Protein AF-A0A348YJW8-F1 (afdb_monomer_lite)

Secondary structure (DSSP, 8-state):
-----EETTEEPPPEEEEE-SSS-EEEEE-S--SS-SEEEESS---BTGGGGGSSS-EEEESSHHHHHHHHHTT--EEE--SGGGHHHHHHHHHHS--TT--EEEE--S-HHHHHHHHHHHHHHHHTT--EEEE-TTTTSSSHHHHHHH-HHHHHHHHHTHHHHHH----------SPPPP--SHHHHHH----SSEEEEEE-HHHHHHHHHHHHHHTSS-EEEEE-HHHHHHHHTTS-TT----TT-SSEEEEE--SSSHHHHHHHHHHHHHHTT----EEEEE-TTS-HHHHHHHHHHHHHHHHHHT--EEEEEEGGGHHHHHHHSSEEEEEEEEETTEEEEEEE-TTS-EEEEEEEPP-

Radius of gyration: 34.51 Å; chains: 1; bounding box: 92×36×90 Å

Sequence (362 aa):
MAGVDQIGGQIIWKAAIIPLGTSSYAVYNTARPENSRVIRKGPYEIFNAQALNYERDLFITFDELDALSLESLGHAAIAIGDPRNLPVLLETLRQKKNENRCYYICRNNETREKDIANQLGNYLVSLNNPYRIINLALPYKSINEALCKTPETLRYRLDNFNDLVTFSPEGIIRKTEDIKFIEDSVSLTKLELSGNLYTFSGQAPLLHRLVSDIISSNECSILYAGNRVQWKNICQFVSSDRTFGYGDKSAKFISIDGEHIQDQLMKNLSALLMLVESSFVTIVDLSACLPQTALSTLEALADLSEKMKLPIVALCNQKVRYFAESLAVQQLEFSYANDAEIEVDTLSAGGKPLSFIKYQGI

Foldseek 3Di:
DDDQDDDPNDTDAPWDWADQDDFKIKTAGPDDDDDDGIDIDDDQHKRPLVLLQDLEAEEEEQDPLLQVLCVVVVHHYIHNPDLVSLV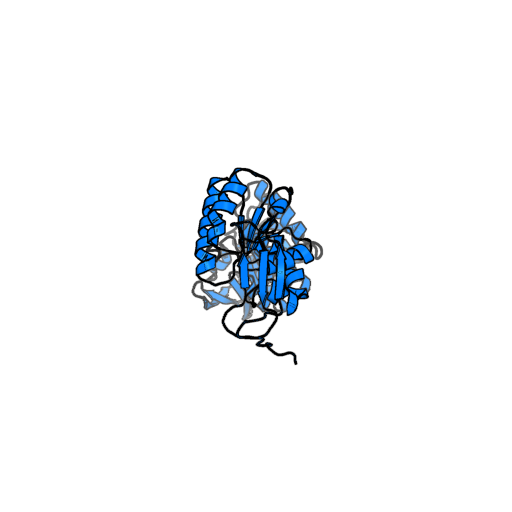VVLVSCVVRPDQNYEYEYADDPDPVSVVSVVVVVVSCVVSNHHYDYDHLQPPDPGNNVCCVPPVPSSSVCVVCVVVVVPDDDDDPDDDPDDADDDFAQVCLLQVPGWLFEEEEEEQLLQVLLSVLSSLLSLNFAEEEEEAPVSVVSNVVNNDPPDDPDPDPGHYHYQYDDLPPNLVSCVVVVVVCVVVVPPTYEYEYECQPHDLVSLLVVLQSSRVVSVVSRHHYYYYYYPVNQVSNCVRGPKYWYWDDPDPFKIKIWIADPVRHIHIYIDGRDD

Structure (mmCIF, N/CA/C/O backbone):
data_AF-A0A348YJW8-F1
#
_entry.id   AF-A0A348YJW8-F1
#
loop_
_atom_site.group_PDB
_atom_site.id
_atom_site.type_symbol
_atom_site.label_atom_id
_atom_site.label_alt_id
_atom_site.label_comp_id
_atom_site.label_asym_id
_atom_site.label_entity_id
_atom_site.label_seq_id
_atom_site.pdbx_PDB_ins_code
_atom_site.Cartn_x
_atom_site.Cartn_y
_atom_site.Cartn_z
_atom_site.occupancy
_atom_site.B_iso_or_equiv
_atom_site.auth_seq_id
_atom_site.auth_comp_id
_atom_site.auth_asym_id
_atom_site.auth_atom_id
_atom_site.pdbx_PDB_model_num
ATOM 1 N N . MET A 1 1 ? 44.754 -12.992 -23.930 1.00 37.03 1 MET A N 1
ATOM 2 C CA . MET A 1 1 ? 45.886 -12.307 -24.589 1.00 37.03 1 MET A CA 1
ATOM 3 C C . MET A 1 1 ? 45.573 -12.164 -26.070 1.00 37.03 1 MET A C 1
ATOM 5 O O . MET A 1 1 ? 45.388 -13.182 -26.717 1.00 37.03 1 MET A O 1
ATOM 9 N N . ALA A 1 2 ? 45.462 -10.935 -26.575 1.00 30.17 2 ALA A N 1
ATOM 10 C CA . ALA A 1 2 ? 45.633 -10.593 -27.991 1.00 30.17 2 ALA A CA 1
ATOM 11 C C . ALA A 1 2 ? 45.803 -9.068 -28.082 1.00 30.17 2 ALA A C 1
ATOM 13 O O . ALA A 1 2 ? 44.930 -8.336 -27.615 1.00 30.17 2 ALA A O 1
ATOM 14 N N . GLY A 1 3 ? 46.956 -8.630 -28.585 1.00 37.06 3 GLY A N 1
ATOM 15 C CA . GLY A 1 3 ? 47.407 -7.240 -28.581 1.00 37.06 3 GLY A CA 1
ATOM 16 C C . GLY A 1 3 ? 46.806 -6.380 -29.690 1.00 37.06 3 GLY A C 1
ATOM 17 O O . GLY A 1 3 ? 46.120 -6.865 -30.590 1.00 37.06 3 GLY A O 1
ATOM 18 N N . VAL A 1 4 ? 47.069 -5.081 -29.574 1.00 46.59 4 VAL A N 1
ATOM 19 C CA . VAL A 1 4 ? 46.926 -4.095 -30.645 1.00 46.59 4 VAL A CA 1
ATOM 20 C C . VAL A 1 4 ? 48.114 -4.294 -31.584 1.00 46.59 4 VAL A C 1
ATOM 22 O O . VAL A 1 4 ? 49.246 -4.045 -31.176 1.00 46.59 4 VAL A O 1
ATOM 25 N N . ASP A 1 5 ? 47.878 -4.745 -32.814 1.00 52.34 5 ASP A N 1
ATOM 26 C CA . ASP A 1 5 ? 48.939 -4.804 -33.821 1.00 52.34 5 ASP A CA 1
ATOM 27 C C . ASP A 1 5 ? 49.082 -3.423 -34.471 1.00 52.34 5 ASP A C 1
ATOM 29 O O . ASP A 1 5 ? 48.155 -2.912 -35.102 1.00 52.34 5 ASP A O 1
ATOM 33 N N . GLN A 1 6 ? 50.251 -2.802 -34.297 1.00 46.38 6 GLN A N 1
ATOM 34 C CA . GLN A 1 6 ? 50.648 -1.618 -35.054 1.00 46.38 6 GLN A CA 1
ATOM 35 C C . GLN A 1 6 ? 51.369 -2.073 -36.323 1.00 46.38 6 GLN A C 1
ATOM 37 O O . GLN A 1 6 ? 52.553 -2.400 -36.294 1.00 46.38 6 GLN A O 1
ATOM 42 N N . ILE A 1 7 ? 50.664 -2.072 -37.453 1.00 48.78 7 ILE A N 1
ATOM 43 C CA . ILE A 1 7 ? 51.278 -2.247 -38.772 1.00 48.78 7 ILE A CA 1
ATOM 44 C C . ILE A 1 7 ? 51.340 -0.863 -39.424 1.00 48.78 7 ILE A C 1
ATOM 46 O O . ILE A 1 7 ? 50.312 -0.253 -39.710 1.00 48.78 7 ILE A O 1
ATOM 50 N N . GLY A 1 8 ? 52.550 -0.326 -39.607 1.00 53.12 8 GLY A N 1
ATOM 51 C CA . GLY A 1 8 ? 52.776 0.915 -40.363 1.00 53.12 8 GLY A CA 1
ATOM 52 C C . GLY A 1 8 ? 52.168 2.196 -39.766 1.00 53.12 8 GLY A C 1
ATOM 53 O O . GLY A 1 8 ? 51.879 3.124 -40.514 1.00 53.12 8 GLY A O 1
ATOM 54 N N . GLY A 1 9 ? 51.945 2.262 -38.447 1.00 56.91 9 GLY A N 1
ATOM 55 C CA . GLY A 1 9 ? 51.392 3.450 -37.776 1.00 56.91 9 GLY A CA 1
ATOM 56 C C . GLY A 1 9 ? 49.862 3.580 -37.823 1.00 56.91 9 GLY A C 1
ATOM 57 O O . GLY A 1 9 ? 49.328 4.595 -37.381 1.00 56.91 9 GLY A O 1
ATOM 58 N N . GLN A 1 10 ? 49.142 2.569 -38.323 1.00 58.78 10 GLN A N 1
ATOM 59 C CA . GLN A 1 10 ? 47.676 2.531 -38.299 1.00 58.78 10 GLN A CA 1
ATOM 60 C C . GLN A 1 10 ? 47.147 1.825 -37.042 1.00 58.78 10 GLN A C 1
ATOM 62 O O . GLN A 1 10 ? 47.664 0.788 -36.628 1.00 58.78 10 GLN A O 1
ATOM 67 N N . ILE A 1 11 ? 46.094 2.385 -36.437 1.00 64.69 11 ILE A N 1
ATOM 68 C CA . ILE A 1 11 ? 45.381 1.775 -35.307 1.00 64.69 11 ILE A CA 1
ATOM 69 C C . ILE A 1 11 ? 44.393 0.740 -35.860 1.00 64.69 11 ILE A C 1
ATOM 71 O O . ILE A 1 11 ? 43.424 1.106 -36.524 1.00 64.69 11 ILE A O 1
ATOM 75 N N . ILE A 1 12 ? 44.613 -0.542 -35.560 1.00 72.12 12 ILE A N 1
ATOM 76 C CA . ILE A 1 12 ? 43.716 -1.641 -35.942 1.00 72.12 12 ILE A CA 1
ATOM 77 C C . ILE A 1 12 ? 42.834 -2.007 -34.744 1.00 72.12 12 ILE A C 1
ATOM 79 O O . ILE A 1 12 ? 43.330 -2.383 -33.682 1.00 72.12 12 ILE A O 1
ATOM 83 N N . TRP A 1 13 ? 41.513 -1.905 -34.904 1.00 77.25 13 TRP A N 1
ATOM 84 C CA . TRP A 1 13 ? 40.553 -2.363 -33.896 1.00 77.25 13 TRP A CA 1
ATOM 85 C C . TRP A 1 13 ? 40.097 -3.784 -34.199 1.00 77.25 13 TRP A C 1
ATOM 87 O O . TRP A 1 13 ? 39.659 -4.081 -35.309 1.00 77.25 13 TRP A O 1
ATOM 97 N N . LYS A 1 14 ? 40.090 -4.639 -33.173 1.00 81.06 14 LYS A N 1
ATOM 98 C CA . LYS A 1 14 ? 39.138 -5.752 -33.143 1.00 81.06 14 LYS A CA 1
ATOM 99 C C . LYS A 1 14 ? 37.795 -5.156 -32.756 1.00 81.06 14 LYS A C 1
ATOM 101 O O . LYS A 1 14 ? 37.714 -4.469 -31.737 1.00 81.06 14 LYS A O 1
ATOM 106 N N . ALA A 1 15 ? 36.788 -5.335 -33.603 1.00 86.12 15 ALA A N 1
ATOM 107 C CA . ALA A 1 15 ? 35.542 -4.610 -33.447 1.00 86.12 15 ALA A CA 1
ATOM 108 C C . ALA A 1 15 ? 34.304 -5.435 -33.787 1.00 86.12 15 ALA A C 1
ATOM 110 O O . ALA A 1 15 ? 34.326 -6.270 -34.689 1.00 86.12 15 ALA A O 1
ATOM 111 N N . ALA A 1 16 ? 33.214 -5.130 -33.086 1.00 88.25 16 ALA A N 1
ATOM 112 C CA . ALA A 1 16 ? 31.867 -5.486 -33.501 1.00 88.25 16 ALA A CA 1
ATOM 113 C C . ALA A 1 16 ? 31.308 -4.354 -34.371 1.00 88.25 16 ALA A C 1
ATOM 115 O O . ALA A 1 16 ? 31.403 -3.181 -34.003 1.00 88.25 16 ALA A O 1
ATOM 116 N N . ILE A 1 17 ? 30.744 -4.699 -35.527 1.00 91.38 17 ILE A N 1
ATOM 117 C CA . ILE A 1 17 ? 30.133 -3.739 -36.450 1.00 91.38 17 ILE A CA 1
ATOM 118 C C . ILE A 1 17 ? 28.619 -3.913 -36.380 1.00 91.38 17 ILE A C 1
ATOM 120 O O . ILE A 1 17 ? 28.114 -5.006 -36.620 1.00 91.38 17 ILE A O 1
ATOM 124 N N . ILE A 1 18 ? 27.911 -2.834 -36.055 1.00 92.25 18 ILE A N 1
ATOM 125 C CA . ILE A 1 18 ? 26.453 -2.794 -35.957 1.00 92.25 18 ILE A CA 1
ATOM 126 C C . ILE A 1 18 ? 25.925 -1.906 -37.086 1.00 92.25 18 ILE A C 1
ATOM 128 O O . ILE A 1 18 ? 26.178 -0.699 -37.065 1.00 92.25 18 ILE A O 1
ATOM 132 N N . PRO A 1 19 ? 25.213 -2.461 -38.078 1.00 92.50 19 PRO A N 1
ATOM 133 C CA . PRO A 1 19 ? 24.523 -1.660 -39.082 1.00 92.50 19 PRO A CA 1
ATOM 134 C C . PRO A 1 19 ? 23.466 -0.771 -38.418 1.00 92.50 19 PRO A C 1
ATOM 136 O O . PRO A 1 19 ? 22.652 -1.260 -37.636 1.00 92.50 19 PRO A O 1
ATOM 139 N N . LEU A 1 20 ? 23.482 0.526 -38.721 1.00 89.12 20 LEU A N 1
ATOM 140 C CA . LEU A 1 20 ? 22.491 1.485 -38.215 1.00 89.12 20 LEU A CA 1
ATOM 141 C C . LEU A 1 20 ? 21.360 1.703 -39.226 1.00 89.12 20 LEU A C 1
ATOM 143 O O . LEU A 1 20 ? 20.214 1.905 -38.832 1.00 89.12 20 LEU A O 1
ATOM 147 N N . GLY A 1 21 ? 21.682 1.593 -40.516 1.00 85.88 21 GLY A N 1
ATOM 148 C CA . GLY A 1 21 ? 20.751 1.681 -41.634 1.00 85.88 21 GLY A CA 1
ATOM 149 C C . GLY A 1 21 ? 21.406 1.220 -42.935 1.00 85.88 21 GLY A C 1
ATOM 150 O O . GLY A 1 21 ? 22.357 0.436 -42.917 1.00 85.88 21 GLY A O 1
ATOM 151 N N . THR A 1 22 ? 20.910 1.682 -44.083 1.00 85.56 22 THR A N 1
ATOM 152 C CA . THR A 1 22 ? 21.364 1.175 -45.395 1.00 85.56 22 THR A CA 1
ATOM 153 C C . THR A 1 22 ? 22.755 1.664 -45.789 1.00 85.56 22 THR A C 1
ATOM 155 O O . THR A 1 22 ? 23.377 1.087 -46.680 1.00 85.56 22 THR A O 1
ATOM 158 N N . SER A 1 23 ? 23.246 2.735 -45.159 1.00 89.00 23 SER A N 1
ATOM 159 C CA . SER A 1 23 ? 24.533 3.357 -45.500 1.00 89.00 23 SER A CA 1
ATOM 160 C C . SER A 1 23 ? 25.343 3.816 -44.284 1.00 89.00 23 SER A C 1
ATOM 162 O O . SER A 1 23 ? 26.360 4.496 -44.439 1.00 89.00 23 SER A O 1
ATOM 164 N N . SER A 1 24 ? 24.922 3.436 -43.075 1.00 92.69 24 SER A N 1
ATOM 165 C CA . SER A 1 24 ? 25.593 3.799 -41.828 1.00 92.69 24 SER A CA 1
ATOM 166 C C . SER A 1 24 ? 25.801 2.604 -40.897 1.00 92.69 24 SER A C 1
ATOM 168 O O . SER A 1 24 ? 25.057 1.621 -40.911 1.00 92.69 24 SER A O 1
ATOM 170 N N . TYR A 1 25 ? 26.859 2.680 -40.090 1.00 92.50 25 TYR A N 1
ATOM 171 C CA . TYR A 1 25 ? 27.233 1.642 -39.133 1.00 92.50 25 TYR A CA 1
ATOM 172 C C . TYR A 1 25 ? 27.975 2.221 -37.921 1.00 92.50 25 TYR A C 1
ATOM 174 O O . TYR A 1 25 ? 28.674 3.237 -38.010 1.00 92.50 25 TYR A O 1
ATOM 182 N N . ALA A 1 26 ? 27.851 1.538 -36.786 1.00 91.19 26 ALA A N 1
ATOM 183 C CA . ALA A 1 26 ? 28.647 1.744 -35.587 1.00 91.19 26 ALA A CA 1
ATOM 184 C C . ALA A 1 26 ? 29.717 0.651 -35.465 1.00 91.19 26 ALA A C 1
ATOM 186 O O . ALA A 1 26 ? 29.485 -0.512 -35.779 1.00 91.19 26 ALA A O 1
ATOM 187 N N . VAL A 1 27 ? 30.901 1.027 -34.997 1.00 90.25 27 VAL A N 1
ATOM 188 C CA . VAL A 1 27 ? 32.054 0.153 -34.778 1.00 90.25 27 VAL A CA 1
ATOM 189 C C . VAL A 1 27 ? 32.407 0.214 -33.305 1.00 90.25 27 VAL A C 1
ATOM 191 O O . VAL A 1 27 ? 32.884 1.245 -32.833 1.00 90.25 27 VAL A O 1
ATOM 194 N N . TYR A 1 28 ? 32.187 -0.879 -32.588 1.00 87.31 28 TYR A N 1
ATOM 195 C CA . TYR A 1 28 ? 32.496 -1.014 -31.170 1.00 87.31 28 TYR A CA 1
ATOM 196 C C . TYR A 1 28 ? 33.831 -1.713 -30.995 1.00 87.31 28 TYR A C 1
ATOM 198 O O . TYR A 1 28 ? 34.001 -2.839 -31.457 1.00 87.31 28 TYR A O 1
ATOM 206 N N . ASN A 1 29 ? 34.769 -1.073 -30.303 1.00 86.69 29 ASN A N 1
ATOM 207 C CA . ASN A 1 29 ? 36.058 -1.683 -29.999 1.00 86.69 29 ASN A CA 1
ATOM 208 C C . ASN A 1 29 ? 35.881 -2.799 -28.954 1.00 86.69 29 ASN A C 1
ATOM 210 O O . ASN A 1 29 ? 35.375 -2.554 -27.859 1.00 86.69 29 ASN A O 1
ATOM 214 N N . THR A 1 30 ? 36.310 -4.020 -29.276 1.00 80.94 30 THR A N 1
ATOM 215 C CA . THR A 1 30 ? 36.207 -5.186 -28.383 1.00 80.94 30 THR A CA 1
ATOM 216 C C . THR A 1 30 ? 37.452 -5.384 -27.513 1.00 80.94 30 THR A C 1
ATOM 218 O O . THR A 1 30 ? 37.485 -6.296 -26.688 1.00 80.94 30 THR A O 1
ATOM 221 N N . ALA A 1 31 ? 38.494 -4.562 -27.682 1.00 74.25 31 ALA A N 1
ATOM 222 C CA . ALA A 1 31 ? 39.692 -4.574 -26.846 1.00 74.25 31 ALA A CA 1
ATOM 223 C C . ALA A 1 31 ? 39.563 -3.592 -25.660 1.00 74.25 31 ALA A C 1
ATOM 225 O O . ALA A 1 31 ? 39.149 -2.444 -25.817 1.00 74.25 31 ALA A O 1
ATOM 226 N N . ARG A 1 32 ? 39.945 -4.030 -24.452 1.00 59.78 32 ARG A N 1
ATOM 227 C CA . ARG A 1 32 ? 40.115 -3.167 -23.265 1.00 59.78 32 ARG A CA 1
ATOM 228 C C . ARG A 1 32 ? 41.554 -2.618 -23.196 1.00 59.78 32 ARG A C 1
ATOM 230 O O . ARG A 1 32 ? 42.466 -3.404 -23.439 1.00 59.78 32 ARG A O 1
ATOM 237 N N . PRO A 1 33 ? 41.783 -1.410 -22.646 1.00 59.81 33 PRO A N 1
ATOM 238 C CA . PRO A 1 33 ? 40.971 -0.201 -22.805 1.00 59.81 33 PRO A CA 1
ATOM 239 C C . PRO A 1 33 ? 41.855 1.027 -23.115 1.00 59.81 33 PRO A C 1
ATOM 241 O O . PRO A 1 33 ? 42.808 1.252 -22.393 1.00 59.81 33 PRO A O 1
ATOM 244 N N . GLU A 1 34 ? 41.514 1.877 -24.091 1.00 49.00 34 GLU A N 1
ATOM 245 C CA . GLU A 1 34 ? 41.753 3.329 -23.958 1.00 49.00 34 GLU A CA 1
ATOM 246 C C . GLU A 1 34 ? 41.029 4.163 -25.033 1.00 49.00 34 GLU A C 1
ATOM 248 O O . GLU A 1 34 ? 41.028 3.869 -26.226 1.00 49.00 34 GLU A O 1
ATOM 253 N N . ASN A 1 35 ? 40.372 5.214 -24.542 1.00 51.53 35 ASN A N 1
ATOM 254 C CA . ASN A 1 35 ? 40.007 6.475 -25.197 1.00 51.53 35 ASN A CA 1
ATOM 255 C C . ASN A 1 35 ? 39.038 6.505 -26.391 1.00 51.53 35 ASN A C 1
ATOM 257 O O . ASN A 1 35 ? 38.573 7.589 -26.739 1.00 51.53 35 ASN A O 1
ATOM 261 N N . SER A 1 36 ? 38.611 5.383 -26.976 1.00 55.56 36 SER A N 1
ATOM 262 C CA . SER A 1 36 ? 37.530 5.383 -27.984 1.00 55.56 36 SER A CA 1
ATOM 263 C C . SER A 1 36 ? 36.794 4.043 -28.033 1.00 55.56 36 SER A C 1
ATOM 265 O O . SER A 1 36 ? 37.315 3.057 -28.546 1.00 55.56 36 SER A O 1
ATOM 267 N N . ARG A 1 37 ? 35.574 3.996 -27.477 1.00 74.06 37 ARG A N 1
ATOM 268 C CA . ARG A 1 37 ? 34.766 2.761 -27.398 1.00 74.06 37 ARG A CA 1
ATOM 269 C C . ARG A 1 37 ? 33.897 2.509 -28.630 1.00 74.06 37 ARG A C 1
ATOM 271 O O . ARG A 1 37 ? 33.616 1.352 -28.924 1.00 74.06 37 ARG A O 1
ATOM 278 N N . VAL A 1 38 ? 33.480 3.565 -29.333 1.00 84.25 38 VAL A N 1
ATOM 279 C CA . VAL A 1 38 ? 32.587 3.468 -30.494 1.00 84.25 38 VAL A CA 1
ATOM 280 C C . VAL A 1 38 ? 32.909 4.535 -31.545 1.00 84.25 38 VAL A C 1
ATOM 282 O O . VAL A 1 38 ? 33.135 5.694 -31.202 1.00 84.25 38 VAL A O 1
ATOM 285 N N . ILE A 1 39 ? 32.919 4.152 -32.823 1.00 86.94 39 ILE A N 1
ATOM 286 C CA . ILE A 1 39 ? 32.968 5.061 -33.982 1.00 86.94 39 ILE A CA 1
ATOM 287 C C . ILE A 1 39 ? 31.695 4.861 -34.794 1.00 86.94 39 ILE A C 1
ATOM 289 O O . ILE A 1 39 ? 31.327 3.729 -35.072 1.00 86.94 39 ILE A O 1
ATOM 293 N N . ARG A 1 40 ? 31.053 5.947 -35.227 1.00 88.31 40 ARG A N 1
ATOM 294 C CA . ARG A 1 40 ? 29.905 5.895 -36.144 1.00 88.31 40 ARG A CA 1
ATOM 295 C C . ARG A 1 40 ? 30.288 6.478 -37.502 1.00 88.31 40 ARG A C 1
ATOM 297 O O . ARG A 1 40 ? 30.999 7.484 -37.563 1.00 88.31 40 ARG A O 1
ATOM 304 N N . LYS A 1 41 ? 29.865 5.821 -38.581 1.00 90.00 41 LYS A N 1
ATOM 305 C CA . LYS A 1 41 ? 30.133 6.204 -39.975 1.00 90.00 41 LYS A CA 1
ATOM 306 C C . LYS A 1 41 ? 28.835 6.198 -40.772 1.00 90.00 41 LYS A C 1
ATOM 308 O O . LYS A 1 41 ? 27.998 5.332 -40.550 1.00 90.00 41 LYS A O 1
ATOM 313 N N . GLY A 1 42 ? 28.716 7.129 -41.717 1.00 89.19 42 GLY A N 1
ATOM 314 C CA . GLY A 1 42 ? 27.527 7.300 -42.554 1.00 89.19 42 GLY A CA 1
ATOM 315 C C . GLY A 1 42 ? 26.573 8.389 -42.044 1.00 89.19 42 GLY A C 1
ATOM 316 O O . GLY A 1 42 ? 26.944 9.147 -41.140 1.00 89.19 42 GLY A O 1
ATOM 317 N N . PRO A 1 43 ? 25.385 8.515 -42.661 1.00 88.94 43 PRO A N 1
ATOM 318 C CA . PRO A 1 43 ? 24.369 9.482 -42.260 1.00 88.94 43 PRO A CA 1
ATOM 319 C C . PRO A 1 43 ? 23.788 9.201 -40.868 1.00 88.94 43 PRO A C 1
ATOM 321 O O . PRO A 1 43 ? 23.955 8.127 -40.292 1.00 88.94 43 PRO A O 1
ATOM 324 N N . TYR A 1 44 ? 23.093 10.205 -40.339 1.00 87.25 44 TYR A N 1
ATOM 325 C CA . TYR A 1 44 ? 22.314 10.119 -39.109 1.00 87.25 44 TYR A CA 1
ATOM 326 C C . TYR A 1 44 ? 21.079 9.237 -39.320 1.00 87.25 44 TYR A C 1
ATOM 328 O O . TYR A 1 44 ? 20.136 9.641 -39.998 1.00 87.25 44 TYR A O 1
ATOM 336 N N . GLU A 1 45 ? 21.093 8.033 -38.747 1.00 90.75 45 GLU A N 1
ATOM 337 C CA . GLU A 1 45 ? 20.004 7.055 -38.830 1.00 90.75 45 GLU A CA 1
ATOM 338 C C . GLU A 1 45 ? 19.643 6.523 -37.434 1.00 90.75 45 GLU A C 1
ATOM 340 O O . GLU A 1 45 ? 20.488 6.462 -36.537 1.00 90.75 45 GLU A O 1
ATOM 345 N N . ILE A 1 46 ? 18.373 6.145 -37.254 1.00 94.38 46 ILE A N 1
ATOM 346 C CA . ILE A 1 46 ? 17.872 5.514 -36.028 1.00 94.38 46 ILE A CA 1
ATOM 347 C C . ILE A 1 46 ? 18.036 4.006 -36.147 1.00 94.38 46 ILE A C 1
ATOM 349 O O . ILE A 1 46 ? 17.467 3.379 -37.045 1.00 94.38 46 ILE A O 1
ATOM 353 N N . PHE A 1 47 ? 18.767 3.419 -35.205 1.00 95.38 47 PHE A N 1
ATOM 354 C CA . PHE A 1 47 ? 18.938 1.976 -35.163 1.00 95.38 47 PHE A CA 1
ATOM 355 C C . PHE A 1 47 ? 17.583 1.288 -34.960 1.00 95.38 47 PHE A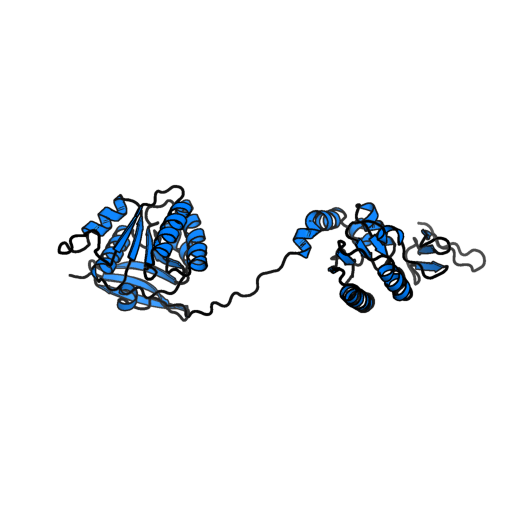 C 1
ATOM 357 O O . PHE A 1 47 ? 16.802 1.672 -34.086 1.00 95.38 47 PHE A O 1
ATOM 364 N N . ASN A 1 48 ? 17.324 0.259 -35.770 1.00 94.88 48 ASN A N 1
ATOM 365 C CA . ASN A 1 48 ? 16.081 -0.513 -35.776 1.00 94.88 48 ASN A CA 1
ATOM 366 C C . ASN A 1 48 ? 14.807 0.332 -36.009 1.00 94.88 48 ASN A C 1
ATOM 368 O O . ASN A 1 48 ? 13.731 -0.012 -35.528 1.00 94.88 48 ASN A O 1
ATOM 372 N N . ALA A 1 49 ? 14.879 1.414 -36.797 1.00 92.81 49 ALA A N 1
ATOM 373 C CA . ALA A 1 49 ? 13.731 2.289 -37.096 1.00 92.81 49 ALA A CA 1
ATOM 374 C C . ALA A 1 49 ? 12.476 1.567 -37.639 1.00 92.81 49 ALA A C 1
ATOM 376 O O . ALA A 1 49 ? 11.367 2.103 -37.576 1.00 92.81 49 ALA A O 1
ATOM 377 N N . GLN A 1 50 ? 12.624 0.354 -38.177 1.00 91.38 50 GLN A N 1
ATOM 378 C CA . GLN A 1 50 ? 11.513 -0.517 -38.574 1.00 91.38 50 GLN A CA 1
ATOM 379 C C . GLN A 1 50 ? 10.600 -0.903 -37.402 1.00 91.38 50 GLN A C 1
ATOM 381 O O . GLN A 1 50 ? 9.400 -1.063 -37.611 1.00 91.38 50 GLN A O 1
ATOM 386 N N . ALA A 1 51 ? 11.121 -0.969 -36.171 1.00 92.50 51 ALA A N 1
ATOM 387 C CA . ALA A 1 51 ? 10.325 -1.276 -34.988 1.00 92.50 51 ALA A CA 1
ATOM 388 C C . ALA A 1 51 ? 9.230 -0.235 -34.733 1.00 92.50 51 ALA A C 1
ATOM 390 O O . ALA A 1 51 ? 8.200 -0.549 -34.138 1.00 92.50 51 ALA A O 1
ATOM 391 N N . LEU A 1 52 ? 9.378 0.978 -35.276 1.00 91.12 52 LEU A N 1
ATOM 392 C CA . LEU A 1 52 ? 8.333 1.995 -35.236 1.00 91.12 52 LEU A CA 1
ATOM 393 C C . LEU A 1 52 ? 7.054 1.582 -35.983 1.00 91.12 52 LEU A C 1
ATOM 395 O O . LEU A 1 52 ? 6.004 2.122 -35.661 1.00 91.12 52 LEU A O 1
ATOM 399 N N . ASN A 1 53 ? 7.121 0.615 -36.906 1.00 88.12 53 ASN A N 1
ATOM 400 C CA . ASN A 1 53 ? 5.970 0.130 -37.675 1.00 88.12 53 ASN A CA 1
ATOM 401 C C . ASN A 1 53 ? 5.112 -0.908 -36.926 1.00 88.12 53 ASN A C 1
ATOM 403 O O . ASN A 1 53 ? 4.045 -1.262 -37.411 1.00 88.12 53 ASN A O 1
ATOM 407 N N . TYR A 1 54 ? 5.573 -1.445 -35.794 1.00 86.81 54 TYR A N 1
ATOM 408 C CA . TYR A 1 54 ? 4.835 -2.478 -35.060 1.00 86.81 54 TYR A CA 1
ATOM 409 C C . TYR A 1 54 ? 3.700 -1.889 -34.199 1.00 86.81 54 TYR A C 1
ATOM 411 O O . TYR A 1 54 ? 3.812 -0.784 -33.687 1.00 86.81 54 TYR A O 1
ATOM 419 N N . GLU A 1 55 ? 2.632 -2.632 -33.928 1.00 85.06 55 GLU A N 1
ATOM 420 C CA . GLU A 1 55 ? 1.557 -2.194 -33.011 1.00 85.06 55 GLU A CA 1
ATOM 421 C C . GLU A 1 55 ? 1.775 -2.695 -31.575 1.00 85.06 55 GLU A C 1
ATOM 423 O O . GLU A 1 55 ? 0.884 -3.239 -30.936 1.00 85.06 55 GLU A O 1
ATOM 428 N N . ARG A 1 56 ? 3.003 -2.559 -31.069 1.00 88.19 56 ARG A N 1
ATOM 429 C CA . ARG A 1 56 ? 3.377 -2.930 -29.697 1.00 88.19 56 ARG A CA 1
ATOM 430 C C . ARG A 1 56 ? 4.188 -1.828 -29.042 1.00 88.19 56 ARG A C 1
ATOM 432 O O . ARG A 1 56 ? 4.762 -0.996 -29.750 1.00 88.19 56 ARG A O 1
ATOM 439 N N . ASP A 1 57 ? 4.246 -1.858 -27.719 1.00 91.81 57 ASP A N 1
ATOM 440 C CA . ASP A 1 57 ? 5.083 -0.975 -26.913 1.00 91.81 57 ASP A CA 1
ATOM 441 C C . ASP A 1 57 ? 6.539 -0.974 -27.372 1.00 91.81 57 ASP A C 1
ATOM 443 O O . ASP A 1 57 ? 7.061 -1.987 -27.846 1.00 91.81 57 ASP A O 1
ATOM 447 N N . LEU A 1 58 ? 7.184 0.188 -27.252 1.00 95.50 58 LEU A N 1
ATOM 448 C CA . LEU A 1 58 ? 8.512 0.413 -27.809 1.00 95.50 58 LEU A CA 1
ATOM 449 C C . LEU A 1 58 ? 9.453 1.033 -26.783 1.00 95.50 58 LEU A C 1
ATOM 451 O O . LEU A 1 58 ? 9.210 2.126 -26.268 1.00 95.50 58 LEU A O 1
ATOM 455 N N . PHE A 1 59 ? 10.579 0.371 -26.557 1.00 97.06 59 PHE A N 1
ATOM 456 C CA . PHE A 1 59 ? 11.676 0.904 -25.768 1.00 97.06 59 PHE A CA 1
ATOM 457 C C . PHE A 1 59 ? 12.580 1.788 -26.634 1.00 97.06 59 PHE A C 1
ATOM 459 O O . PHE A 1 59 ? 12.901 1.467 -27.778 1.00 97.06 59 PHE A O 1
ATOM 466 N N . ILE A 1 60 ? 13.003 2.923 -26.087 1.00 97.19 60 ILE A N 1
ATOM 467 C CA . ILE A 1 60 ? 13.931 3.850 -26.737 1.00 97.19 60 ILE A CA 1
ATOM 468 C C . ILE A 1 60 ? 15.192 3.911 -25.887 1.00 97.19 60 ILE A C 1
ATOM 470 O O . ILE A 1 60 ? 15.147 4.392 -24.756 1.00 97.19 60 ILE A O 1
ATOM 474 N N . THR A 1 61 ? 16.307 3.428 -26.424 1.00 96.06 61 THR A N 1
ATOM 475 C CA . THR A 1 61 ? 17.614 3.423 -25.758 1.00 96.06 61 THR A CA 1
ATOM 476 C C . THR A 1 61 ? 18.539 4.489 -26.346 1.00 96.06 61 THR A C 1
ATOM 478 O O . THR A 1 61 ? 18.308 5.040 -27.429 1.00 96.06 61 THR A O 1
ATOM 481 N N . PHE A 1 62 ? 19.620 4.794 -25.629 1.00 92.81 62 PHE A N 1
ATOM 482 C CA . PHE A 1 62 ? 20.641 5.735 -26.096 1.00 92.81 62 PHE A CA 1
ATOM 483 C C . PHE A 1 62 ? 21.710 5.080 -26.964 1.00 92.81 62 PHE A C 1
ATOM 485 O O . PHE A 1 62 ? 22.306 5.768 -27.792 1.00 92.81 62 PHE A O 1
ATOM 492 N N . ASP A 1 63 ? 21.918 3.772 -26.821 1.00 91.69 63 ASP A N 1
ATOM 493 C CA . ASP A 1 63 ? 22.880 3.013 -27.608 1.00 91.69 63 ASP A CA 1
ATOM 494 C C . ASP A 1 63 ? 22.288 1.731 -28.208 1.00 91.69 63 ASP A C 1
ATOM 496 O O . ASP A 1 63 ? 21.253 1.204 -27.787 1.00 91.69 63 ASP A O 1
ATOM 500 N N . GLU A 1 64 ? 22.958 1.275 -29.257 1.00 94.56 64 GLU A N 1
ATOM 501 C CA . GLU A 1 64 ? 22.551 0.169 -30.107 1.00 94.56 64 GLU A CA 1
ATOM 502 C C . GLU A 1 64 ? 22.681 -1.189 -29.403 1.00 94.56 64 GLU A C 1
ATOM 504 O O . GLU A 1 64 ? 21.907 -2.102 -29.685 1.00 94.56 64 GLU A O 1
ATOM 509 N N . LEU A 1 65 ? 23.618 -1.327 -28.458 1.00 93.25 65 LEU A N 1
ATOM 510 C CA . LEU A 1 65 ? 23.806 -2.564 -27.694 1.00 93.25 65 LEU A CA 1
ATOM 511 C C . LEU A 1 65 ? 22.678 -2.781 -26.683 1.00 93.25 65 LEU A C 1
ATOM 513 O O . LEU A 1 65 ? 22.232 -3.913 -26.499 1.00 93.25 65 LEU A O 1
ATOM 517 N N . ASP A 1 66 ? 22.191 -1.720 -26.051 1.00 95.12 66 ASP A N 1
ATOM 518 C CA . ASP A 1 66 ? 21.052 -1.752 -25.144 1.00 95.12 66 ASP A CA 1
ATOM 519 C C . ASP A 1 66 ? 19.764 -2.094 -25.905 1.00 95.12 66 ASP A C 1
ATOM 521 O O . ASP A 1 66 ? 19.005 -2.953 -25.452 1.00 95.12 66 ASP A O 1
ATOM 525 N N . ALA A 1 67 ? 19.550 -1.517 -27.098 1.00 96.69 67 ALA A N 1
ATOM 526 C CA . ALA A 1 67 ? 18.417 -1.888 -27.953 1.00 96.69 67 ALA A CA 1
ATOM 527 C C . ALA A 1 67 ? 18.491 -3.359 -28.388 1.00 96.69 67 ALA A C 1
ATOM 529 O O . ALA A 1 67 ? 17.510 -4.087 -28.265 1.00 96.69 67 ALA A O 1
ATOM 530 N N . LEU A 1 68 ? 19.664 -3.826 -28.832 1.00 96.06 68 LEU A N 1
ATOM 531 C CA . LEU A 1 68 ? 19.879 -5.239 -29.163 1.00 96.06 68 LEU A CA 1
ATOM 532 C C . LEU A 1 68 ? 19.636 -6.164 -27.967 1.00 96.06 68 LEU A C 1
ATOM 534 O O . LEU A 1 68 ? 19.105 -7.257 -28.138 1.00 96.06 68 LEU A O 1
ATOM 538 N N . SER A 1 69 ? 20.008 -5.735 -26.760 1.00 96.56 69 SER A N 1
ATOM 539 C CA . SER A 1 69 ? 19.805 -6.519 -25.539 1.00 96.56 69 SER A CA 1
ATOM 540 C C . SER A 1 69 ? 18.314 -6.712 -25.254 1.00 96.56 69 SER A C 1
ATOM 542 O O . SER A 1 69 ? 17.896 -7.825 -24.944 1.00 96.56 69 SER A O 1
ATOM 544 N N . LEU A 1 70 ? 17.500 -5.670 -25.438 1.00 97.25 70 LEU A N 1
ATOM 545 C CA . LEU A 1 70 ? 16.041 -5.754 -25.313 1.00 97.25 70 LEU A CA 1
ATOM 546 C C . LEU A 1 70 ? 15.401 -6.606 -26.418 1.00 97.25 70 LEU A C 1
ATOM 548 O O . LEU A 1 70 ? 14.600 -7.490 -26.114 1.00 97.25 70 LEU A O 1
ATOM 552 N N . GLU A 1 71 ? 15.803 -6.409 -27.675 1.00 96.00 71 GLU A N 1
ATOM 553 C CA . GLU A 1 71 ? 15.320 -7.212 -28.811 1.00 96.00 71 GLU A CA 1
ATOM 554 C C . GLU A 1 71 ? 15.665 -8.698 -28.636 1.00 96.00 71 GLU A C 1
ATOM 556 O O . GLU A 1 71 ? 14.838 -9.563 -28.919 1.00 96.00 71 GLU A O 1
ATOM 561 N N . SER A 1 72 ? 16.842 -9.015 -28.082 1.00 95.75 72 SER A N 1
ATOM 562 C CA . SER A 1 72 ? 17.247 -10.400 -27.789 1.00 95.75 72 SER A CA 1
ATOM 563 C C . SER A 1 72 ? 16.366 -11.089 -26.741 1.00 95.75 72 SER A C 1
ATOM 565 O O . SER A 1 72 ? 16.325 -12.317 -26.678 1.00 95.75 72 SER A O 1
ATOM 567 N N . LEU A 1 73 ? 15.651 -10.299 -25.936 1.00 95.38 73 LEU A N 1
ATOM 568 C CA . LEU A 1 73 ? 14.680 -10.751 -24.943 1.00 95.38 73 LEU A CA 1
ATOM 569 C C . LEU A 1 73 ? 13.228 -10.637 -25.445 1.00 95.38 73 LEU A C 1
ATOM 571 O O . LEU A 1 73 ? 12.306 -10.881 -24.679 1.00 95.38 73 LEU A O 1
ATOM 575 N N . GLY A 1 74 ? 13.005 -10.290 -26.718 1.00 94.06 74 GLY A N 1
ATOM 576 C CA . GLY A 1 74 ? 11.672 -10.217 -27.329 1.00 94.06 74 GLY A CA 1
ATOM 577 C C . GLY A 1 74 ? 10.981 -8.851 -27.238 1.00 94.06 74 GLY A C 1
ATOM 578 O O . GLY A 1 74 ? 9.863 -8.700 -27.744 1.00 94.06 74 GLY A O 1
ATOM 579 N N . HIS A 1 75 ? 11.635 -7.840 -26.661 1.00 94.69 75 HIS A N 1
ATOM 580 C CA . HIS A 1 75 ? 11.069 -6.503 -26.481 1.00 94.69 75 HIS A CA 1
ATOM 581 C C . HIS A 1 75 ? 11.474 -5.568 -27.620 1.00 94.69 75 HIS A C 1
ATOM 583 O O . HIS A 1 75 ? 12.654 -5.435 -27.933 1.00 94.69 75 HIS A O 1
ATOM 589 N N . ALA A 1 76 ? 10.490 -4.892 -28.221 1.00 95.50 76 ALA A N 1
ATOM 590 C CA . ALA A 1 76 ? 10.748 -3.973 -29.323 1.00 95.50 76 ALA A CA 1
ATOM 591 C C . ALA A 1 76 ? 11.579 -2.780 -28.843 1.00 95.50 76 ALA A C 1
ATOM 593 O O . ALA A 1 76 ? 11.153 -2.073 -27.927 1.00 95.50 76 ALA A O 1
ATOM 594 N N . ALA A 1 77 ? 12.716 -2.516 -29.476 1.00 97.25 77 ALA A N 1
ATOM 595 C CA . ALA A 1 77 ? 13.589 -1.422 -29.087 1.00 97.25 77 ALA A CA 1
ATOM 596 C C . ALA A 1 77 ? 14.248 -0.724 -30.279 1.00 97.25 77 ALA A C 1
ATOM 598 O O . ALA A 1 77 ? 14.683 -1.351 -31.243 1.00 97.25 77 ALA A O 1
ATOM 599 N N . ILE A 1 78 ? 14.370 0.597 -30.176 1.00 97.00 78 ILE A N 1
ATOM 600 C CA . ILE A 1 78 ? 15.171 1.434 -31.077 1.00 97.00 78 ILE A CA 1
ATOM 601 C C . ILE A 1 78 ? 16.272 2.133 -30.291 1.00 97.00 78 ILE A C 1
ATOM 603 O O . ILE A 1 78 ? 16.105 2.387 -29.099 1.00 97.00 78 ILE A O 1
ATOM 607 N N . ALA A 1 79 ? 17.361 2.506 -30.967 1.00 95.81 79 ALA A N 1
ATOM 608 C CA . ALA A 1 79 ? 18.408 3.314 -30.349 1.00 95.81 79 ALA A CA 1
ATOM 609 C C . ALA A 1 79 ? 18.604 4.652 -31.057 1.00 95.81 79 ALA A C 1
ATOM 611 O O . ALA A 1 79 ? 18.659 4.728 -32.287 1.00 95.81 79 ALA A O 1
ATOM 612 N N . ILE A 1 80 ? 18.777 5.703 -30.252 1.00 94.69 80 ILE A N 1
ATOM 613 C CA . ILE A 1 80 ? 19.165 7.031 -30.733 1.00 94.69 80 ILE A CA 1
ATOM 614 C C . ILE A 1 80 ? 20.610 6.993 -31.251 1.00 94.69 80 ILE A C 1
ATOM 616 O O . ILE A 1 80 ? 20.896 7.576 -32.294 1.00 94.69 80 ILE A O 1
ATOM 620 N N . GLY A 1 81 ? 21.520 6.309 -30.548 1.00 89.00 81 GLY A N 1
ATOM 621 C CA . GLY A 1 81 ? 22.934 6.122 -30.905 1.00 89.00 81 GLY A CA 1
ATOM 622 C C . GLY A 1 81 ? 23.792 7.381 -30.726 1.00 89.00 81 GLY A C 1
ATOM 623 O O . GLY A 1 81 ? 24.817 7.373 -30.041 1.00 89.00 81 GLY A O 1
ATOM 624 N N . ASP A 1 82 ? 23.371 8.496 -31.321 1.00 87.62 82 ASP A N 1
ATOM 625 C CA . ASP A 1 82 ? 24.018 9.801 -31.231 1.00 87.62 82 ASP A CA 1
ATOM 626 C C . ASP A 1 82 ? 22.968 10.891 -30.975 1.00 87.62 82 ASP A C 1
ATOM 628 O O . ASP A 1 82 ? 21.957 10.924 -31.669 1.00 87.62 82 ASP A O 1
ATOM 632 N N . PRO A 1 83 ? 23.178 11.838 -30.048 1.00 88.44 83 PRO A N 1
ATOM 633 C CA . PRO A 1 83 ? 22.205 12.906 -29.792 1.00 88.44 83 PRO A CA 1
ATOM 634 C C . PRO A 1 83 ? 21.831 13.747 -31.016 1.00 88.44 83 PRO A C 1
ATOM 636 O O . PRO A 1 83 ? 20.740 14.309 -31.064 1.00 88.44 83 PRO A O 1
ATOM 639 N N . ARG A 1 84 ? 22.706 13.810 -32.028 1.00 90.69 84 ARG A N 1
ATOM 640 C CA . ARG A 1 84 ? 22.430 14.477 -33.310 1.00 90.69 84 ARG A CA 1
ATOM 641 C C . ARG A 1 84 ? 21.351 13.764 -34.134 1.00 90.69 84 ARG A C 1
ATOM 643 O O . ARG A 1 84 ? 20.785 14.386 -35.024 1.00 90.69 84 ARG A O 1
ATOM 650 N N . ASN A 1 85 ? 21.021 12.514 -33.806 1.00 93.00 85 ASN A N 1
ATOM 651 C CA . ASN A 1 85 ? 19.904 11.771 -34.386 1.00 93.00 85 ASN A CA 1
ATOM 652 C C . ASN A 1 85 ? 18.545 12.146 -33.780 1.00 93.00 85 ASN A C 1
ATOM 654 O O . ASN A 1 85 ? 17.524 11.730 -34.322 1.00 93.00 85 ASN A O 1
ATOM 658 N N . LEU A 1 86 ? 18.486 12.919 -32.685 1.00 94.69 86 LEU A N 1
ATOM 659 C CA . LEU A 1 86 ? 17.205 13.265 -32.063 1.00 94.69 86 LEU A CA 1
ATOM 660 C C . LEU A 1 86 ? 16.225 13.907 -33.067 1.00 94.69 86 LEU A C 1
ATOM 662 O O . LEU A 1 86 ? 15.117 13.390 -33.172 1.00 94.69 86 LEU A O 1
ATOM 666 N N . PRO A 1 87 ? 16.598 14.922 -33.878 1.00 94.62 87 PRO A N 1
ATOM 667 C CA . PRO A 1 87 ? 15.691 15.480 -34.885 1.00 94.62 87 PRO A CA 1
ATOM 668 C C . PRO A 1 87 ? 15.175 14.443 -35.894 1.00 94.62 87 PRO A C 1
ATOM 670 O O . PRO A 1 87 ? 14.011 14.501 -36.283 1.00 94.62 87 PRO A O 1
ATOM 673 N N . VAL A 1 88 ? 16.010 13.468 -36.276 1.00 93.69 88 VAL A N 1
ATOM 674 C CA . VAL A 1 88 ? 15.626 12.369 -37.180 1.00 93.69 88 VAL A CA 1
ATOM 675 C C . VAL A 1 88 ? 14.572 11.480 -36.521 1.00 93.69 88 VAL A C 1
ATOM 677 O O . VAL A 1 88 ? 13.576 11.129 -37.155 1.00 93.69 88 VAL A O 1
ATOM 680 N N . LEU A 1 89 ? 14.742 11.155 -35.235 1.00 95.12 89 LEU A N 1
ATOM 681 C CA . LEU A 1 89 ? 13.748 10.397 -34.477 1.00 95.12 89 LEU A CA 1
ATOM 682 C C . LEU A 1 89 ? 12.420 11.152 -34.374 1.00 95.12 89 LEU A C 1
ATOM 684 O O . LEU A 1 89 ? 11.375 10.560 -34.633 1.00 95.12 89 LEU A O 1
ATOM 688 N N . LEU A 1 90 ? 12.454 12.442 -34.023 1.00 94.56 90 LEU A N 1
ATOM 689 C CA . LEU A 1 90 ? 11.239 13.251 -33.879 1.00 94.56 90 LEU A CA 1
ATOM 690 C C . LEU A 1 90 ? 10.455 13.310 -35.197 1.00 94.56 90 LEU A C 1
ATOM 692 O O . LEU A 1 90 ? 9.250 13.069 -35.210 1.00 94.56 90 LEU A O 1
ATOM 696 N N . GLU A 1 91 ? 11.145 13.542 -36.315 1.00 92.69 91 GLU A N 1
ATOM 697 C CA . GLU A 1 91 ? 10.518 13.547 -37.639 1.00 92.69 91 GLU A CA 1
ATOM 698 C C . GLU A 1 91 ? 9.929 12.176 -38.000 1.00 92.69 91 GLU A C 1
ATOM 700 O O . GLU A 1 91 ? 8.810 12.087 -38.507 1.00 92.69 91 GLU A O 1
ATOM 705 N N . THR A 1 92 ? 10.635 11.092 -37.674 1.00 90.88 92 THR A N 1
ATOM 706 C CA . THR A 1 92 ? 10.142 9.730 -37.926 1.00 90.88 92 THR A CA 1
ATOM 707 C C . THR A 1 92 ? 8.894 9.421 -37.091 1.00 90.88 92 THR A C 1
ATOM 709 O O . THR A 1 92 ? 7.938 8.844 -37.607 1.00 90.88 92 THR A O 1
ATOM 712 N N . LEU A 1 93 ? 8.864 9.834 -35.819 1.00 91.62 93 LEU A N 1
ATOM 713 C CA . LEU A 1 93 ? 7.702 9.685 -34.933 1.00 91.62 93 LEU A CA 1
ATOM 714 C C . LEU A 1 93 ? 6.497 10.488 -35.429 1.00 91.62 93 LEU A C 1
ATOM 716 O O . LEU A 1 93 ? 5.367 10.011 -35.342 1.00 91.62 93 LEU A O 1
ATOM 720 N N . ARG A 1 94 ? 6.731 11.678 -35.997 1.00 89.12 94 ARG A N 1
ATOM 721 C CA . ARG A 1 94 ? 5.682 12.498 -36.615 1.00 89.12 94 ARG A CA 1
ATOM 722 C C . ARG A 1 94 ? 5.018 11.791 -37.792 1.00 89.12 94 ARG A C 1
ATOM 724 O O . ARG A 1 94 ? 3.802 11.844 -37.933 1.00 89.12 94 ARG A O 1
ATOM 731 N N . GLN A 1 95 ? 5.820 11.149 -38.639 1.00 87.62 95 GLN A N 1
ATOM 732 C CA . GLN A 1 95 ? 5.337 10.448 -39.831 1.00 87.62 95 GLN A CA 1
ATOM 733 C C . GLN A 1 95 ? 4.646 9.122 -39.493 1.00 87.62 95 GLN A C 1
ATOM 735 O O . GLN A 1 95 ? 3.744 8.697 -40.209 1.00 87.62 95 GLN A O 1
ATOM 740 N N . LYS A 1 96 ? 5.059 8.471 -38.401 1.00 81.56 96 LYS A N 1
ATOM 741 C CA . LYS A 1 96 ? 4.590 7.145 -37.981 1.00 81.56 96 LYS A CA 1
ATOM 742 C C . LYS A 1 96 ? 3.788 7.220 -36.684 1.00 81.56 96 LYS A C 1
ATOM 744 O O . LYS A 1 96 ? 4.167 6.631 -35.671 1.00 81.56 96 LYS A O 1
ATOM 749 N N . LYS A 1 97 ? 2.684 7.969 -36.706 1.00 73.31 97 LYS A N 1
ATOM 750 C CA . LYS A 1 97 ? 1.815 8.100 -35.534 1.00 73.31 97 LYS A CA 1
ATOM 751 C C . LYS A 1 97 ? 1.172 6.749 -35.196 1.00 73.31 97 LYS A C 1
ATOM 753 O O . LYS A 1 97 ? 0.578 6.115 -36.062 1.00 73.31 97 LYS A O 1
ATOM 758 N N . ASN A 1 98 ? 1.272 6.339 -33.935 1.00 79.44 98 ASN A N 1
ATOM 759 C CA . ASN A 1 98 ? 0.568 5.180 -33.394 1.00 79.44 98 ASN A CA 1
ATOM 760 C C . ASN A 1 98 ? 0.039 5.539 -32.000 1.00 79.44 98 ASN A C 1
ATOM 762 O O . ASN A 1 98 ? 0.815 5.627 -31.052 1.00 79.44 98 ASN A O 1
ATOM 766 N N . GLU A 1 99 ? -1.269 5.783 -31.914 1.00 72.12 99 GLU A N 1
ATOM 767 C CA . GLU A 1 99 ? -1.944 6.297 -30.712 1.00 72.12 99 GLU A CA 1
ATOM 768 C C . GLU A 1 99 ? -2.104 5.235 -29.612 1.00 72.12 99 GLU A C 1
ATOM 770 O O . GLU A 1 99 ? -2.267 5.579 -28.446 1.00 72.12 99 GLU A O 1
ATOM 775 N N . ASN A 1 100 ? -1.995 3.949 -29.962 1.00 77.81 100 ASN A N 1
ATOM 776 C CA . ASN A 1 100 ? -2.206 2.827 -29.041 1.00 77.81 100 ASN A CA 1
ATOM 777 C C . ASN A 1 100 ? -0.905 2.289 -28.422 1.00 77.81 100 ASN A C 1
ATOM 779 O O . ASN A 1 100 ? -0.929 1.281 -27.720 1.00 77.81 100 ASN A O 1
ATOM 783 N N . ARG A 1 101 ? 0.240 2.925 -28.694 1.00 87.94 101 ARG A N 1
ATOM 784 C CA . ARG A 1 101 ? 1.563 2.479 -28.240 1.00 87.94 101 ARG A CA 1
ATOM 785 C C . ARG A 1 101 ? 2.072 3.333 -27.085 1.00 87.94 101 ARG A C 1
ATOM 787 O O . ARG A 1 101 ? 2.121 4.555 -27.210 1.00 87.94 101 ARG A O 1
ATOM 794 N N . CYS A 1 102 ? 2.607 2.692 -26.045 1.00 91.12 102 CYS A N 1
ATOM 795 C CA . CYS A 1 102 ? 3.429 3.363 -25.044 1.00 91.12 102 CYS A CA 1
ATOM 796 C C . CYS A 1 102 ? 4.918 3.359 -25.433 1.00 91.12 102 CYS A C 1
ATOM 798 O O . CYS A 1 102 ? 5.464 2.366 -25.924 1.00 91.12 102 CYS A O 1
ATOM 800 N N . TYR A 1 103 ? 5.587 4.490 -25.205 1.00 94.69 103 TYR A N 1
ATOM 801 C CA . TYR A 1 103 ? 7.026 4.645 -25.414 1.00 94.69 103 TYR A CA 1
ATOM 802 C C . TYR A 1 103 ? 7.788 4.637 -24.085 1.00 94.69 103 TYR A C 1
ATOM 804 O O . TYR A 1 103 ? 7.532 5.446 -23.192 1.00 94.69 103 TYR A O 1
ATOM 812 N N . TYR A 1 104 ? 8.793 3.775 -23.974 1.00 96.00 104 TYR A N 1
ATOM 813 C CA . TYR A 1 104 ? 9.598 3.610 -22.767 1.00 96.00 104 TYR A CA 1
ATOM 814 C C . TYR A 1 104 ? 11.024 4.112 -22.991 1.00 96.00 104 TYR A C 1
ATOM 816 O O . TYR A 1 104 ? 11.876 3.412 -23.538 1.00 96.00 104 TYR A O 1
ATOM 824 N N . ILE A 1 105 ? 11.298 5.346 -22.569 1.00 96.25 105 ILE A N 1
ATOM 825 C CA . ILE A 1 105 ? 12.610 5.980 -22.721 1.00 96.25 105 ILE A CA 1
ATOM 826 C C . ILE A 1 105 ? 13.542 5.439 -21.634 1.00 96.25 105 ILE A C 1
ATOM 828 O O . ILE A 1 105 ? 13.423 5.793 -20.458 1.00 96.25 105 ILE A O 1
ATOM 832 N N . CYS A 1 106 ? 14.464 4.571 -22.037 1.00 94.56 106 CYS A N 1
ATOM 833 C CA . CYS A 1 106 ? 15.428 3.907 -21.173 1.00 94.56 106 CYS A CA 1
ATOM 834 C C . CYS A 1 106 ? 16.616 4.826 -20.933 1.00 94.56 106 CYS A C 1
ATOM 836 O O . CYS A 1 106 ? 17.455 5.004 -21.813 1.00 94.56 106 CYS A O 1
ATOM 838 N N . ARG A 1 107 ? 16.681 5.407 -19.739 1.00 88.88 107 ARG A N 1
ATOM 839 C CA . ARG A 1 107 ? 17.722 6.352 -19.351 1.00 88.88 107 ARG A CA 1
ATOM 840 C C . ARG A 1 107 ? 18.467 5.858 -18.121 1.00 88.88 107 ARG A C 1
ATOM 842 O O . ARG A 1 107 ? 17.841 5.397 -17.166 1.00 88.88 107 ARG A O 1
ATOM 849 N N . ASN A 1 108 ? 19.781 6.043 -18.097 1.00 81.19 108 ASN A N 1
ATOM 850 C CA . ASN A 1 108 ? 20.554 5.957 -16.862 1.00 81.19 108 ASN A CA 1
ATOM 851 C C . ASN A 1 108 ? 20.532 7.309 -16.097 1.00 81.19 108 ASN A C 1
ATOM 853 O O . ASN A 1 108 ? 19.687 8.183 -16.326 1.00 81.19 108 ASN A O 1
ATOM 857 N N . ASN A 1 109 ? 21.431 7.472 -15.122 1.00 72.31 109 ASN A N 1
ATOM 858 C CA . ASN A 1 109 ? 21.537 8.691 -14.310 1.00 72.31 109 ASN A CA 1
ATOM 859 C C . ASN A 1 109 ? 22.497 9.745 -14.902 1.00 72.31 109 ASN A C 1
ATOM 861 O O . ASN A 1 109 ? 22.830 10.713 -14.219 1.00 72.31 109 ASN A O 1
ATOM 865 N N . GLU A 1 110 ? 22.960 9.589 -16.144 1.00 77.12 110 GLU A N 1
ATOM 866 C CA . GLU A 1 110 ? 23.854 10.551 -16.788 1.00 77.12 110 GLU A CA 1
ATOM 867 C C . GLU A 1 110 ? 23.101 11.807 -17.267 1.00 77.12 110 GLU A C 1
ATOM 869 O O . GLU A 1 110 ? 22.034 11.748 -17.884 1.00 77.12 110 GLU A O 1
ATOM 874 N N . THR A 1 111 ? 23.693 12.983 -17.025 1.00 73.69 111 THR A N 1
ATOM 875 C CA . THR A 1 111 ? 23.093 14.295 -17.337 1.00 73.69 111 THR A CA 1
ATOM 876 C C . THR A 1 111 ? 22.761 14.460 -18.820 1.00 73.69 111 THR A C 1
ATOM 878 O O . THR A 1 111 ? 21.728 15.025 -19.162 1.00 73.69 111 THR A O 1
ATOM 881 N N . ARG A 1 112 ? 23.602 13.937 -19.719 1.00 78.56 112 ARG A N 1
ATOM 882 C CA . ARG A 1 112 ? 23.407 14.091 -21.169 1.00 78.56 112 ARG A CA 1
ATOM 883 C C . ARG A 1 112 ? 22.170 13.349 -21.672 1.00 78.56 112 ARG A C 1
ATOM 885 O O . ARG A 1 112 ? 21.448 13.860 -22.524 1.00 78.56 112 ARG A O 1
ATOM 892 N N . GLU A 1 113 ? 21.915 12.158 -21.143 1.00 84.75 113 GLU A N 1
ATOM 893 C CA . GLU A 1 113 ? 20.726 11.387 -21.496 1.00 84.75 113 GLU A CA 1
ATOM 894 C C . GLU A 1 113 ? 19.454 12.031 -20.925 1.00 84.75 113 GLU A C 1
ATOM 896 O O . GLU A 1 113 ? 18.374 11.910 -21.502 1.00 84.75 113 GLU A O 1
ATOM 901 N N . LYS A 1 114 ? 19.572 12.766 -19.809 1.00 88.56 114 LYS A N 1
ATOM 902 C CA . LYS A 1 114 ? 18.442 13.452 -19.168 1.00 88.56 114 LYS A CA 1
ATOM 903 C C . LYS A 1 114 ? 17.828 14.509 -20.074 1.00 88.56 114 LYS A C 1
ATOM 905 O O . LYS A 1 114 ? 16.607 14.515 -20.221 1.00 88.56 114 LYS A O 1
ATOM 910 N N . ASP A 1 115 ? 18.644 15.343 -20.704 1.00 90.12 115 ASP A N 1
ATOM 911 C CA . ASP A 1 115 ? 18.145 16.422 -21.562 1.00 90.12 115 ASP A CA 1
ATOM 912 C C . ASP A 1 115 ? 17.450 15.878 -22.812 1.00 90.12 115 ASP A C 1
ATOM 914 O O . ASP A 1 115 ? 16.364 16.332 -23.170 1.00 90.12 115 ASP A O 1
ATOM 918 N N . ILE A 1 116 ? 18.028 14.851 -23.435 1.00 92.38 116 ILE A N 1
ATOM 919 C CA . ILE A 1 116 ? 17.448 14.199 -24.615 1.00 92.38 116 ILE A CA 1
ATOM 920 C C . ILE A 1 116 ? 16.143 13.485 -24.251 1.00 92.38 116 ILE A C 1
ATOM 922 O O . ILE A 1 116 ? 15.153 13.636 -24.962 1.00 92.38 116 ILE A O 1
ATOM 926 N N . ALA A 1 117 ? 16.113 12.751 -23.133 1.00 94.00 117 ALA A N 1
ATOM 927 C CA . ALA A 1 117 ? 14.903 12.082 -22.660 1.00 94.00 117 ALA A CA 1
ATOM 928 C C . ALA A 1 117 ? 13.773 13.082 -22.376 1.00 94.00 117 ALA A C 1
ATOM 930 O O . ALA A 1 117 ? 12.624 12.817 -22.716 1.00 94.00 117 ALA A O 1
ATOM 931 N N . ASN A 1 118 ? 14.095 14.242 -21.798 1.00 93.19 118 ASN A N 1
ATOM 932 C CA . ASN A 1 118 ? 13.117 15.297 -21.538 1.00 93.19 118 ASN A CA 1
ATOM 933 C C . ASN A 1 118 ? 12.596 15.925 -22.839 1.00 93.19 118 ASN A C 1
ATOM 935 O O . ASN A 1 118 ? 11.391 16.112 -22.981 1.00 93.19 118 ASN A O 1
ATOM 939 N N . GLN A 1 119 ? 13.478 16.225 -23.799 1.00 94.62 119 GLN A N 1
ATOM 940 C CA . GLN A 1 119 ? 13.071 16.758 -25.106 1.00 94.62 119 GLN A CA 1
ATOM 941 C C . GLN A 1 119 ? 12.173 15.774 -25.861 1.00 94.62 119 GLN A C 1
ATOM 943 O O . GLN A 1 119 ? 11.122 16.164 -26.368 1.00 94.62 119 GLN A O 1
ATOM 948 N N . LEU A 1 120 ? 12.556 14.497 -25.888 1.00 95.94 120 LEU A N 1
ATOM 949 C CA . LEU A 1 120 ? 11.764 13.437 -26.500 1.00 95.94 120 LEU A CA 1
ATOM 950 C C . LEU A 1 120 ? 10.419 13.255 -25.787 1.00 95.94 120 LEU A C 1
ATOM 952 O O . LEU A 1 120 ? 9.392 13.162 -26.450 1.00 95.94 120 LEU A O 1
ATOM 956 N N . GLY A 1 121 ? 10.409 13.266 -24.452 1.00 94.50 121 GLY A N 1
ATOM 957 C CA . GLY A 1 121 ? 9.188 13.191 -23.654 1.00 94.50 121 GLY A CA 1
ATOM 958 C C . GLY A 1 121 ? 8.216 14.328 -23.965 1.00 94.50 121 GLY A C 1
ATOM 959 O O . GLY A 1 121 ? 7.068 14.072 -24.313 1.00 94.50 121 GLY A O 1
ATOM 960 N N . ASN A 1 122 ? 8.689 15.577 -23.950 1.00 94.88 122 ASN A N 1
ATOM 961 C CA . ASN A 1 122 ? 7.872 16.746 -24.297 1.00 94.88 122 ASN A CA 1
ATOM 962 C C . ASN A 1 122 ? 7.303 16.659 -25.722 1.00 94.88 122 ASN A C 1
ATOM 964 O O . ASN A 1 122 ? 6.171 17.073 -25.967 1.00 94.88 122 ASN A O 1
ATOM 968 N N . TYR A 1 123 ? 8.073 16.110 -26.663 1.00 94.75 123 TYR A N 1
ATOM 969 C CA . TYR A 1 123 ? 7.606 15.894 -28.029 1.00 94.75 123 TYR A CA 1
ATOM 970 C C . TYR A 1 123 ? 6.549 14.785 -28.123 1.00 94.75 123 TYR A C 1
ATOM 972 O O . TYR A 1 123 ? 5.567 14.923 -28.840 1.00 94.75 123 TYR A O 1
ATOM 980 N N . LEU A 1 124 ? 6.698 13.694 -27.372 1.00 93.31 124 LEU A N 1
ATOM 981 C CA . LEU A 1 124 ? 5.681 12.640 -27.316 1.00 93.31 124 LEU A CA 1
ATOM 982 C C . LEU A 1 124 ? 4.368 13.154 -26.709 1.00 93.31 124 LEU A C 1
ATOM 984 O O . LEU A 1 124 ? 3.303 12.827 -27.232 1.00 93.31 124 LEU A O 1
ATOM 988 N N . VAL A 1 125 ? 4.438 14.033 -25.698 1.00 92.12 125 VAL A N 1
ATOM 989 C CA . VAL A 1 125 ? 3.260 14.747 -25.167 1.00 92.12 125 VAL A CA 1
ATOM 990 C C . VAL A 1 125 ? 2.572 15.563 -26.257 1.00 92.12 125 VAL A C 1
ATOM 992 O O . VAL A 1 125 ? 1.356 15.473 -26.393 1.00 92.12 125 VAL A O 1
ATOM 995 N N . SER A 1 126 ? 3.317 16.332 -27.060 1.00 91.44 126 SER A N 1
ATOM 996 C CA . SER A 1 126 ? 2.710 17.163 -28.112 1.00 91.44 126 SER A CA 1
ATOM 997 C C . SER A 1 126 ? 2.056 16.346 -29.234 1.00 91.44 126 SER A C 1
ATOM 999 O O . SER A 1 126 ? 1.174 16.852 -29.925 1.00 91.44 126 SER A O 1
ATOM 1001 N N . LEU A 1 127 ? 2.444 15.076 -29.388 1.00 89.19 127 LEU A N 1
ATOM 1002 C CA . LEU A 1 127 ? 1.822 14.119 -30.303 1.00 89.19 127 LEU A CA 1
ATOM 1003 C C . LEU A 1 127 ? 0.655 13.325 -29.685 1.00 89.19 127 LEU A C 1
ATOM 1005 O O . LEU A 1 127 ? 0.059 12.512 -30.392 1.00 89.19 127 LEU A O 1
ATOM 1009 N N . ASN A 1 128 ? 0.313 13.561 -28.411 1.00 88.81 128 ASN A N 1
ATOM 1010 C CA . ASN A 1 128 ? -0.631 12.764 -27.615 1.00 88.81 128 ASN A CA 1
ATOM 1011 C C . ASN A 1 128 ? -0.254 11.273 -27.507 1.00 88.81 128 ASN A C 1
ATOM 1013 O O . ASN A 1 128 ? -1.130 10.419 -27.402 1.00 88.81 128 ASN A O 1
ATOM 1017 N N . ASN A 1 129 ? 1.042 10.951 -27.514 1.00 89.06 129 ASN A N 1
ATOM 1018 C CA . ASN A 1 129 ? 1.514 9.579 -27.334 1.00 89.06 129 ASN A CA 1
ATOM 1019 C C . ASN A 1 129 ? 1.889 9.324 -25.863 1.00 89.06 129 ASN A C 1
ATOM 1021 O O . ASN A 1 129 ? 2.647 10.111 -25.282 1.00 89.06 129 ASN A O 1
ATOM 1025 N N . PRO A 1 130 ? 1.427 8.220 -25.248 1.00 91.12 130 PRO A N 1
ATOM 1026 C CA . PRO A 1 130 ? 1.818 7.882 -23.888 1.00 91.12 130 PRO A CA 1
ATOM 1027 C C . PRO A 1 130 ? 3.300 7.497 -23.829 1.00 91.12 130 PRO A C 1
ATOM 1029 O O . PRO A 1 130 ? 3.824 6.796 -24.696 1.00 91.12 130 PRO A O 1
ATOM 1032 N N . TYR A 1 131 ? 3.990 7.953 -22.783 1.00 93.31 131 TYR A N 1
ATOM 1033 C CA . TYR A 1 131 ? 5.383 7.587 -22.550 1.00 93.31 131 TYR A CA 1
ATOM 1034 C C . TYR A 1 131 ? 5.730 7.510 -21.062 1.00 93.31 131 TYR A C 1
ATOM 1036 O O . TYR A 1 131 ? 5.036 8.064 -20.198 1.00 93.31 131 TYR A O 1
ATOM 1044 N N . ARG A 1 132 ? 6.838 6.830 -20.765 1.00 93.62 132 ARG A N 1
ATOM 1045 C CA . ARG A 1 132 ? 7.483 6.791 -19.448 1.00 93.62 132 ARG A CA 1
ATOM 1046 C C . ARG A 1 132 ? 8.996 6.871 -19.612 1.00 93.62 132 ARG A C 1
ATOM 1048 O O . ARG A 1 132 ? 9.558 6.303 -20.543 1.00 93.62 132 ARG A O 1
ATOM 1055 N N . ILE A 1 133 ? 9.657 7.560 -18.686 1.00 93.00 133 ILE A N 1
ATOM 1056 C CA . ILE A 1 133 ? 11.117 7.518 -18.548 1.00 93.00 133 ILE A CA 1
ATOM 1057 C C . ILE A 1 133 ? 11.431 6.495 -17.463 1.00 93.00 133 ILE A C 1
ATOM 1059 O O . ILE A 1 133 ? 10.925 6.611 -16.349 1.00 93.00 133 ILE A O 1
ATOM 1063 N N . ILE A 1 134 ? 12.255 5.505 -17.788 1.00 93.94 134 ILE A N 1
ATOM 1064 C CA . ILE A 1 134 ? 12.562 4.372 -16.912 1.00 93.94 134 ILE A CA 1
ATOM 1065 C C . ILE A 1 134 ? 14.066 4.116 -16.862 1.00 93.94 134 ILE A C 1
ATOM 1067 O O . ILE A 1 134 ? 14.793 4.453 -17.795 1.00 93.94 134 ILE A O 1
ATOM 1071 N N . ASN A 1 135 ? 14.524 3.463 -15.794 1.00 93.00 135 ASN A N 1
ATOM 1072 C CA . ASN A 1 135 ? 15.890 2.961 -15.688 1.00 93.00 135 ASN A CA 1
ATOM 1073 C C . ASN A 1 135 ? 15.876 1.442 -15.462 1.00 93.00 135 ASN A C 1
ATOM 1075 O O . ASN A 1 135 ? 15.847 0.963 -14.329 1.00 93.00 135 ASN A O 1
ATOM 1079 N N . LEU A 1 136 ? 15.893 0.685 -16.561 1.00 93.50 136 LEU A N 1
ATOM 1080 C CA . LEU A 1 136 ? 15.910 -0.783 -16.539 1.00 93.50 136 LEU A CA 1
ATOM 1081 C C . LEU A 1 136 ? 17.265 -1.372 -16.136 1.00 93.50 136 LEU A C 1
ATOM 1083 O O . LEU A 1 136 ? 17.323 -2.523 -15.705 1.00 93.50 136 LEU A O 1
ATOM 1087 N N . ALA A 1 137 ? 18.346 -0.602 -16.271 1.00 92.56 137 ALA A N 1
ATOM 1088 C CA . ALA A 1 137 ? 19.710 -1.091 -16.115 1.00 92.56 137 ALA A CA 1
ATOM 1089 C C . ALA A 1 137 ? 20.162 -1.205 -14.654 1.00 92.56 137 ALA A C 1
ATOM 1091 O O . ALA A 1 137 ? 21.177 -1.842 -14.397 1.00 92.56 137 ALA A O 1
ATOM 1092 N N . LEU A 1 138 ? 19.439 -0.625 -13.686 1.00 90.44 138 LEU A N 1
ATOM 1093 C CA . LEU A 1 138 ? 19.882 -0.540 -12.287 1.00 90.44 138 LEU A CA 1
ATOM 1094 C C . LEU A 1 138 ? 20.400 -1.882 -11.721 1.00 90.44 138 LEU A C 1
ATOM 1096 O O . LEU A 1 138 ? 19.773 -2.917 -11.925 1.00 90.44 138 LEU A O 1
ATOM 1100 N N . PRO A 1 139 ? 21.501 -1.918 -10.958 1.00 91.12 139 PRO A N 1
ATOM 1101 C CA . PRO A 1 139 ? 22.408 -0.819 -10.631 1.00 91.12 139 PRO A CA 1
ATOM 1102 C C . PRO A 1 139 ? 23.509 -0.587 -11.690 1.00 91.12 139 PRO A C 1
ATOM 1104 O O . PRO A 1 139 ? 24.476 0.119 -11.417 1.00 91.12 139 PRO A O 1
ATOM 1107 N N . TYR A 1 140 ? 23.415 -1.206 -12.867 1.00 90.94 140 TYR A N 1
ATOM 1108 C CA . TYR A 1 140 ? 24.424 -1.130 -13.924 1.00 90.94 140 TYR A CA 1
ATOM 1109 C C . TYR A 1 140 ? 24.306 0.143 -14.757 1.00 90.94 140 TYR A C 1
ATOM 1111 O O . TYR A 1 140 ? 23.311 0.868 -14.697 1.00 90.94 140 TYR A O 1
ATOM 1119 N N . LYS A 1 141 ? 25.350 0.418 -15.546 1.00 88.38 141 LYS A N 1
ATOM 1120 C CA . LYS A 1 141 ? 25.412 1.613 -16.385 1.00 88.38 141 LYS A CA 1
ATOM 1121 C C . LYS A 1 141 ? 24.491 1.519 -17.604 1.00 88.38 141 LYS A C 1
ATOM 1123 O O . LYS A 1 141 ? 23.965 2.543 -18.034 1.00 88.38 141 LYS A O 1
ATOM 1128 N N . SER A 1 142 ? 24.335 0.321 -18.165 1.00 90.88 142 SER A N 1
ATOM 1129 C CA . SER A 1 142 ? 23.574 0.084 -19.395 1.00 90.88 142 SER A CA 1
ATOM 1130 C C . SER A 1 142 ? 22.791 -1.230 -19.328 1.00 90.88 142 SER A C 1
ATOM 1132 O O . SER A 1 142 ? 23.094 -2.109 -18.513 1.00 90.88 142 SER A O 1
ATOM 1134 N N . ILE A 1 143 ? 21.774 -1.368 -20.179 1.00 95.19 143 ILE A N 1
ATOM 1135 C CA . ILE A 1 143 ? 20.951 -2.584 -20.262 1.00 95.19 143 ILE A CA 1
ATOM 1136 C C . ILE A 1 143 ? 21.800 -3.771 -20.721 1.00 95.19 143 ILE A C 1
ATOM 1138 O O . ILE A 1 143 ? 21.668 -4.865 -20.179 1.00 95.19 143 ILE A O 1
ATOM 1142 N N . ASN A 1 144 ? 22.718 -3.559 -21.663 1.00 94.19 144 ASN A N 1
ATOM 1143 C CA . ASN A 1 144 ? 23.668 -4.572 -22.095 1.00 94.19 144 ASN A CA 1
ATOM 1144 C C . ASN A 1 144 ? 24.565 -5.044 -20.945 1.00 94.19 144 ASN A C 1
ATOM 1146 O O . ASN A 1 144 ? 24.768 -6.247 -20.774 1.00 94.19 144 ASN A O 1
ATOM 1150 N N . GLU A 1 145 ? 25.059 -4.123 -20.113 1.00 92.94 145 GLU A N 1
ATOM 1151 C CA . GLU A 1 145 ? 25.830 -4.496 -18.926 1.00 92.94 145 GLU A CA 1
ATOM 1152 C C . GLU A 1 145 ? 24.981 -5.315 -17.941 1.00 92.94 145 GLU A C 1
ATOM 1154 O O . GLU A 1 145 ? 25.463 -6.323 -17.416 1.00 92.94 145 GLU A O 1
ATOM 1159 N N . ALA A 1 146 ? 23.720 -4.924 -17.729 1.00 95.00 146 ALA A N 1
ATOM 1160 C CA . ALA A 1 146 ? 22.778 -5.659 -16.889 1.00 95.00 146 ALA A CA 1
ATOM 1161 C C . ALA A 1 146 ? 22.505 -7.072 -17.426 1.00 95.00 146 ALA A C 1
ATOM 1163 O O . ALA A 1 146 ? 22.549 -8.032 -16.658 1.00 95.00 146 ALA A O 1
ATOM 1164 N N . LEU A 1 147 ? 22.308 -7.214 -18.740 1.00 96.06 147 LEU A N 1
ATOM 1165 C CA . LEU A 1 147 ? 22.122 -8.502 -19.404 1.00 96.06 147 LEU A CA 1
ATOM 1166 C C . LEU A 1 147 ? 23.351 -9.407 -19.240 1.00 96.06 147 LEU A C 1
ATOM 1168 O O . LEU A 1 147 ? 23.208 -10.595 -18.967 1.00 96.06 147 LEU A O 1
ATOM 1172 N N . CYS A 1 148 ? 24.560 -8.852 -19.364 1.00 93.69 148 CYS A N 1
ATOM 1173 C CA . CYS A 1 148 ? 25.802 -9.616 -19.227 1.00 93.69 148 CYS A CA 1
ATOM 1174 C C . CYS A 1 148 ? 26.079 -10.059 -17.786 1.00 93.69 148 CYS A C 1
ATOM 1176 O O . CYS A 1 148 ? 26.645 -11.130 -17.572 1.00 93.69 148 CYS A O 1
ATOM 1178 N N . LYS A 1 149 ? 25.756 -9.216 -16.797 1.00 95.50 149 LYS A N 1
ATOM 1179 C CA . LYS A 1 149 ? 26.107 -9.463 -15.390 1.00 95.50 149 LYS A CA 1
ATOM 1180 C C . LYS A 1 149 ? 25.017 -10.201 -14.619 1.00 95.50 149 LYS A C 1
ATOM 1182 O O . LYS A 1 149 ? 25.345 -11.078 -13.826 1.00 95.50 149 LYS A O 1
ATOM 1187 N N . THR A 1 150 ? 23.749 -9.848 -14.823 1.00 94.06 150 THR A N 1
ATOM 1188 C CA . THR A 1 150 ? 22.593 -10.428 -14.117 1.00 94.06 150 THR A CA 1
ATOM 1189 C C . THR A 1 150 ? 21.381 -10.535 -15.051 1.00 94.06 150 THR A C 1
ATOM 1191 O O . THR A 1 150 ? 20.425 -9.761 -14.918 1.00 94.06 150 THR A O 1
ATOM 1194 N N . PRO A 1 151 ? 21.392 -11.491 -15.995 1.00 94.12 151 PRO A N 1
ATOM 1195 C CA . PRO A 1 151 ? 20.304 -11.656 -16.956 1.00 94.12 151 PRO A CA 1
ATOM 1196 C C . PRO A 1 151 ? 18.950 -11.908 -16.277 1.00 94.12 151 PRO A C 1
ATOM 1198 O O . PRO A 1 151 ? 17.945 -11.357 -16.717 1.00 94.12 151 PRO A O 1
ATOM 1201 N N . GLU A 1 152 ? 18.921 -12.657 -15.170 1.00 95.56 152 GLU A N 1
ATOM 1202 C CA . GLU A 1 152 ? 17.671 -12.983 -14.466 1.00 95.56 152 GLU A CA 1
ATOM 1203 C C . GLU A 1 152 ? 16.987 -11.755 -13.853 1.00 95.56 152 GLU A C 1
ATOM 1205 O O . GLU A 1 152 ? 15.772 -11.614 -13.943 1.00 95.56 152 GLU A O 1
ATOM 1210 N N . THR A 1 153 ? 17.751 -10.808 -13.300 1.00 93.69 153 THR A N 1
ATOM 1211 C CA . THR A 1 153 ? 17.196 -9.554 -12.761 1.00 93.69 153 THR A CA 1
ATOM 1212 C C . THR A 1 153 ? 16.562 -8.711 -13.866 1.00 93.69 153 THR A C 1
ATOM 1214 O O . THR A 1 153 ? 15.503 -8.116 -13.667 1.00 93.69 153 THR A O 1
ATOM 1217 N N . LEU A 1 154 ? 17.212 -8.635 -15.033 1.00 95.50 154 LEU A N 1
ATOM 1218 C CA . LEU A 1 154 ? 16.680 -7.889 -16.170 1.00 95.50 154 LEU A CA 1
ATOM 1219 C C . LEU A 1 154 ? 15.409 -8.556 -16.714 1.00 95.50 154 LEU A C 1
ATOM 1221 O O . LEU A 1 154 ? 14.428 -7.856 -16.948 1.00 95.50 154 LEU A O 1
ATOM 1225 N N . ARG A 1 155 ? 15.404 -9.890 -16.843 1.00 95.50 155 ARG A N 1
ATOM 1226 C CA . ARG A 1 155 ? 14.218 -10.665 -17.238 1.00 95.50 155 ARG A CA 1
ATOM 1227 C C . ARG A 1 155 ? 13.059 -10.454 -16.277 1.00 95.50 155 ARG A C 1
ATOM 1229 O O . ARG A 1 155 ? 12.003 -10.032 -16.717 1.00 95.50 155 ARG A O 1
ATOM 1236 N N . TYR A 1 156 ? 13.291 -10.583 -14.971 1.00 95.19 156 TYR A N 1
ATOM 1237 C CA . TYR A 1 156 ? 12.265 -10.323 -13.961 1.00 95.19 156 TYR A CA 1
ATOM 1238 C C . TYR A 1 156 ? 11.609 -8.945 -14.132 1.00 95.19 156 TYR A C 1
ATOM 1240 O O . TYR A 1 156 ? 10.387 -8.827 -14.066 1.00 95.19 156 TYR A O 1
ATOM 1248 N N . ARG A 1 157 ? 12.401 -7.892 -14.376 1.00 95.00 157 ARG A N 1
ATOM 1249 C CA . ARG A 1 157 ? 11.864 -6.536 -14.580 1.00 95.00 157 ARG A CA 1
ATOM 1250 C C . ARG A 1 157 ? 11.033 -6.402 -15.843 1.00 95.00 157 ARG A C 1
ATOM 1252 O O . ARG A 1 157 ? 10.109 -5.601 -15.850 1.00 95.00 157 ARG A O 1
ATOM 1259 N N . LEU A 1 158 ? 11.404 -7.114 -16.898 1.00 94.81 158 LEU A N 1
ATOM 1260 C CA . LEU A 1 158 ? 10.703 -7.093 -18.173 1.00 94.81 158 LEU A CA 1
ATOM 1261 C C . LEU A 1 158 ? 9.421 -7.939 -18.126 1.00 94.81 158 LEU A C 1
ATOM 1263 O O . LEU A 1 158 ? 8.391 -7.498 -18.628 1.00 94.81 158 LEU A O 1
ATOM 1267 N N . ASP A 1 159 ? 9.456 -9.085 -17.447 1.00 94.50 159 ASP A N 1
ATOM 1268 C CA . ASP A 1 159 ? 8.303 -9.971 -17.257 1.00 94.50 159 ASP A CA 1
ATOM 1269 C C . ASP A 1 159 ? 7.238 -9.332 -16.349 1.00 94.50 159 ASP A C 1
ATOM 1271 O O . ASP A 1 159 ? 6.044 -9.455 -16.606 1.00 94.50 159 ASP A O 1
ATOM 1275 N N . ASN A 1 160 ? 7.662 -8.593 -15.315 1.00 93.81 160 ASN A N 1
ATOM 1276 C CA . ASN A 1 160 ? 6.779 -7.906 -14.356 1.00 93.81 160 ASN A CA 1
ATOM 1277 C C . ASN A 1 160 ? 6.665 -6.400 -14.643 1.00 93.81 160 ASN A C 1
ATOM 1279 O O . ASN A 1 160 ? 6.387 -5.592 -13.755 1.00 93.81 160 ASN A O 1
ATOM 1283 N N . PHE A 1 161 ? 6.956 -5.995 -15.877 1.00 91.69 161 PHE A N 1
ATOM 1284 C CA . PHE A 1 161 ? 7.190 -4.597 -16.210 1.00 91.69 161 PHE A CA 1
ATOM 1285 C C . PHE A 1 161 ? 5.988 -3.695 -15.929 1.00 91.69 161 PHE A C 1
ATOM 1287 O O . PHE A 1 161 ? 6.159 -2.641 -15.320 1.00 91.69 161 PHE A O 1
ATOM 1294 N N . ASN A 1 162 ? 4.787 -4.123 -16.328 1.00 88.31 162 ASN A N 1
ATOM 1295 C CA . ASN A 1 162 ? 3.560 -3.346 -16.149 1.00 88.31 162 ASN A CA 1
ATOM 1296 C C . ASN A 1 162 ? 3.307 -3.029 -14.672 1.00 88.31 162 ASN A C 1
ATOM 1298 O O . ASN A 1 162 ? 3.154 -1.859 -14.330 1.00 88.31 162 ASN A O 1
ATOM 1302 N N . ASP A 1 163 ? 3.384 -4.036 -13.801 1.00 88.50 163 ASP A N 1
ATOM 1303 C CA . ASP A 1 163 ? 3.180 -3.867 -12.360 1.00 88.50 163 ASP A CA 1
ATOM 1304 C C . ASP A 1 163 ? 4.201 -2.888 -11.769 1.00 88.50 163 ASP A C 1
ATOM 1306 O O . ASP A 1 163 ? 3.841 -1.963 -11.037 1.00 88.50 163 ASP A O 1
ATOM 1310 N N . LEU A 1 164 ? 5.475 -3.029 -12.158 1.00 90.00 164 LEU A N 1
ATOM 1311 C CA . LEU A 1 164 ? 6.567 -2.182 -11.678 1.00 90.00 164 LEU A CA 1
ATOM 1312 C C . LEU A 1 164 ? 6.428 -0.718 -12.115 1.00 90.00 164 LEU A C 1
ATOM 1314 O O . LEU A 1 164 ? 6.758 0.175 -11.335 1.00 90.00 164 LEU A O 1
ATOM 1318 N N . VAL A 1 165 ? 5.962 -0.445 -13.339 1.00 88.06 165 VAL A N 1
ATOM 1319 C CA . VAL A 1 165 ? 5.806 0.939 -13.830 1.00 88.06 165 VAL A CA 1
ATOM 1320 C C . VAL A 1 165 ? 4.497 1.595 -13.401 1.00 88.06 165 VAL A C 1
ATOM 1322 O O . VAL A 1 165 ? 4.399 2.823 -13.455 1.00 88.06 165 VAL A O 1
ATOM 1325 N N . THR A 1 166 ? 3.498 0.811 -12.986 1.00 85.00 166 THR A N 1
ATOM 1326 C CA . THR A 1 166 ? 2.249 1.326 -12.402 1.00 85.00 166 THR A CA 1
ATOM 1327 C C . THR A 1 166 ? 2.289 1.446 -10.884 1.00 85.00 166 THR A C 1
ATOM 1329 O O . THR A 1 166 ? 1.419 2.102 -10.315 1.00 85.00 166 THR A O 1
ATOM 1332 N N . PHE A 1 167 ? 3.289 0.853 -10.226 1.00 85.00 167 PHE A 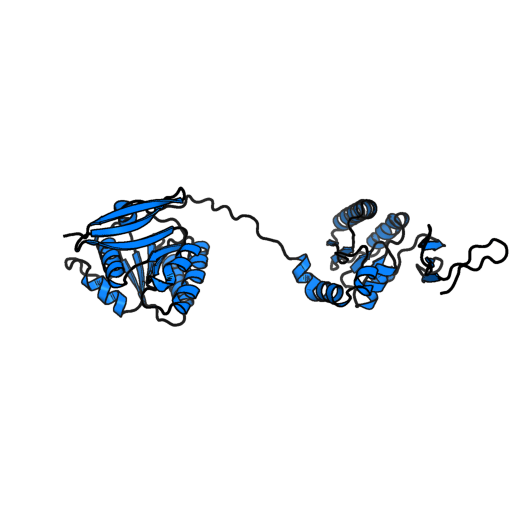N 1
ATOM 1333 C CA . PHE A 1 167 ? 3.445 0.947 -8.782 1.00 85.00 167 PHE A CA 1
ATOM 1334 C C . PHE A 1 167 ? 3.554 2.409 -8.337 1.00 85.00 167 PHE A C 1
ATOM 1336 O O . PHE A 1 167 ? 4.438 3.156 -8.765 1.00 85.00 167 PHE A O 1
ATOM 1343 N N . SER A 1 168 ? 2.660 2.805 -7.436 1.00 78.94 168 SER A N 1
ATOM 1344 C CA . SER A 1 168 ? 2.676 4.106 -6.787 1.00 78.94 168 SER A CA 1
ATOM 1345 C C . SER A 1 168 ? 2.642 3.874 -5.281 1.00 78.94 168 SER A C 1
ATOM 1347 O O . SER A 1 168 ? 1.681 3.277 -4.797 1.00 78.94 168 SER A O 1
ATOM 1349 N N . PRO A 1 169 ? 3.682 4.282 -4.532 1.00 81.06 169 PRO A N 1
ATOM 1350 C CA . PRO A 1 169 ? 3.614 4.217 -3.084 1.00 81.06 169 PRO A CA 1
ATOM 1351 C C . PRO A 1 169 ? 2.532 5.183 -2.600 1.00 81.06 169 PRO A C 1
ATOM 1353 O O . PRO A 1 169 ? 2.472 6.335 -3.039 1.00 81.06 169 PRO A O 1
ATOM 1356 N N . GLU A 1 170 ? 1.694 4.723 -1.680 1.00 79.31 170 GLU A N 1
ATOM 1357 C CA . GLU A 1 170 ? 0.720 5.593 -1.038 1.00 79.31 170 GLU A CA 1
ATOM 1358 C C . GLU A 1 170 ? 1.439 6.631 -0.166 1.00 79.31 170 GLU A C 1
ATOM 1360 O O . GLU A 1 170 ? 2.431 6.347 0.513 1.00 79.31 170 GLU A O 1
ATOM 1365 N N . GLY A 1 171 ? 0.968 7.877 -0.233 1.00 74.38 171 GLY A N 1
ATOM 1366 C CA . GLY A 1 171 ? 1.457 8.949 0.627 1.00 74.38 171 GLY A CA 1
ATOM 1367 C C . GLY A 1 171 ? 0.936 8.815 2.060 1.00 74.38 171 GLY A C 1
ATOM 1368 O O . GLY A 1 171 ? 0.098 7.973 2.366 1.00 74.38 171 GLY A O 1
ATOM 1369 N N . ILE A 1 172 ? 1.388 9.704 2.948 1.00 79.81 172 ILE A N 1
ATOM 1370 C CA . ILE A 1 172 ? 0.830 9.796 4.304 1.00 79.81 172 ILE A CA 1
ATOM 1371 C C . ILE A 1 172 ? -0.648 10.193 4.204 1.00 79.81 172 ILE A C 1
ATOM 1373 O O . ILE A 1 172 ? -0.967 11.313 3.795 1.00 79.81 172 ILE A O 1
ATOM 1377 N N . ILE A 1 173 ? -1.541 9.300 4.626 1.00 73.50 173 ILE A N 1
ATOM 1378 C CA . ILE A 1 173 ? -2.976 9.572 4.719 1.00 73.50 173 ILE A CA 1
ATOM 1379 C C . ILE A 1 173 ? -3.209 10.454 5.952 1.00 73.50 173 ILE A C 1
ATOM 1381 O O . ILE A 1 173 ? -3.110 10.001 7.091 1.00 73.50 173 ILE A O 1
ATOM 1385 N N . ARG A 1 174 ? -3.500 11.743 5.742 1.00 67.06 174 ARG A N 1
ATOM 1386 C CA . ARG A 1 174 ? -3.943 12.637 6.822 1.00 67.06 174 ARG A CA 1
ATOM 1387 C C . ARG A 1 174 ? -5.458 12.530 6.960 1.00 67.06 174 ARG A C 1
ATOM 1389 O O . ARG A 1 174 ? -6.179 12.990 6.077 1.00 67.06 174 ARG A O 1
ATOM 1396 N N . LYS A 1 175 ? -5.940 11.952 8.062 1.00 68.00 175 LYS A N 1
ATOM 1397 C CA . LYS A 1 175 ? -7.365 12.018 8.413 1.00 68.00 175 LYS A CA 1
ATOM 1398 C C . LYS A 1 175 ? -7.725 13.471 8.757 1.00 68.00 175 LYS A C 1
ATOM 1400 O O . LYS A 1 175 ? -6.979 14.140 9.465 1.00 68.00 175 LYS A O 1
ATOM 1405 N N . THR A 1 176 ? -8.829 13.966 8.200 1.00 59.84 176 THR A N 1
ATOM 1406 C CA . THR A 1 176 ? -9.333 15.340 8.403 1.00 59.84 176 THR A CA 1
ATOM 1407 C C . THR A 1 176 ? -10.251 15.473 9.616 1.00 59.84 176 THR A C 1
ATOM 1409 O O . THR A 1 176 ? -10.570 16.589 10.007 1.00 59.84 176 THR A O 1
ATOM 1412 N N . GLU A 1 177 ? -10.711 14.354 10.176 1.00 72.50 177 GLU A N 1
ATOM 1413 C CA . GLU A 1 177 ? -11.591 14.323 11.343 1.00 72.50 177 GLU A CA 1
ATOM 1414 C C . GLU A 1 177 ? -10.772 14.239 12.630 1.00 72.50 177 GLU A C 1
ATOM 1416 O O . GLU A 1 177 ? -9.843 13.431 12.728 1.00 72.50 177 GLU A O 1
ATOM 1421 N N . ASP A 1 178 ? -11.150 15.042 13.624 1.00 84.75 178 ASP A N 1
ATOM 1422 C CA . ASP A 1 178 ? -10.570 14.968 14.960 1.00 84.75 178 ASP A CA 1
ATOM 1423 C C . ASP A 1 178 ? -10.881 13.602 15.581 1.00 84.75 178 ASP A C 1
ATOM 1425 O O . ASP A 1 178 ? -12.036 13.176 15.696 1.00 84.75 178 ASP A O 1
ATOM 1429 N N . ILE A 1 179 ? -9.829 12.887 15.976 1.00 90.50 179 ILE A N 1
ATOM 1430 C CA . ILE A 1 179 ? -9.969 11.609 16.664 1.00 90.50 179 ILE A CA 1
ATOM 1431 C C . ILE A 1 179 ? -10.507 11.881 18.070 1.00 90.50 179 ILE A C 1
ATOM 1433 O O . ILE A 1 179 ? -9.906 12.638 18.830 1.00 90.50 179 ILE A O 1
ATOM 1437 N N . LYS A 1 180 ? -11.621 11.235 18.428 1.00 93.62 180 LYS A N 1
ATOM 1438 C CA . LYS A 1 180 ? -12.197 11.333 19.771 1.00 93.62 180 LYS A CA 1
ATOM 1439 C C . LYS A 1 180 ? -11.662 10.207 20.654 1.00 93.62 180 LYS A C 1
ATOM 1441 O O . LYS A 1 180 ? -11.805 9.039 20.296 1.00 93.62 180 LYS A O 1
ATOM 1446 N N . PHE A 1 181 ? -11.052 10.554 21.782 1.00 94.75 181 PHE A N 1
ATOM 1447 C CA . PHE A 1 181 ? -10.497 9.608 22.754 1.00 94.75 181 PHE A CA 1
ATOM 1448 C C . PHE A 1 181 ? -11.424 9.461 23.964 1.00 94.75 181 PHE A C 1
ATOM 1450 O O . PHE A 1 181 ? -12.145 10.391 24.324 1.00 94.75 181 PHE A O 1
ATOM 1457 N N . ILE A 1 182 ? -11.380 8.293 24.601 1.00 96.44 182 ILE A N 1
ATOM 1458 C CA . ILE A 1 182 ? -11.989 8.046 25.908 1.00 96.44 182 ILE A CA 1
ATOM 1459 C C . ILE A 1 182 ? -10.946 8.375 26.974 1.00 96.44 182 ILE A C 1
ATOM 1461 O O . ILE A 1 182 ? -9.929 7.687 27.068 1.00 96.44 182 ILE A O 1
ATOM 1465 N N . GLU A 1 183 ? -11.186 9.417 27.766 1.00 94.81 183 GLU A N 1
ATOM 1466 C CA . GLU A 1 183 ? -10.216 9.908 28.758 1.00 94.81 183 GLU A CA 1
ATOM 1467 C C . GLU A 1 183 ? -10.727 9.833 30.206 1.00 94.81 183 GLU A C 1
ATOM 1469 O O . GLU A 1 183 ? -9.973 10.041 31.153 1.00 94.81 183 GLU A O 1
ATOM 1474 N N . ASP A 1 184 ? -12.003 9.508 30.397 1.00 95.00 184 ASP A N 1
ATOM 1475 C CA . ASP A 1 184 ? -12.622 9.406 31.714 1.00 95.00 184 ASP A CA 1
ATOM 1476 C C . ASP A 1 184 ? -13.854 8.481 31.707 1.00 95.00 184 ASP A C 1
ATOM 1478 O O . ASP A 1 184 ? -14.323 7.992 30.675 1.00 95.00 184 ASP A O 1
ATOM 1482 N N . SER A 1 185 ? -14.420 8.246 32.892 1.00 93.12 185 SER A N 1
ATOM 1483 C CA . SER A 1 185 ? -15.607 7.397 33.067 1.00 93.12 185 SER A CA 1
ATOM 1484 C C . SER A 1 185 ? -16.857 7.943 32.349 1.00 93.12 185 SER A C 1
ATOM 1486 O O . SER A 1 185 ? -17.725 7.175 31.915 1.00 93.12 185 SER A O 1
ATOM 1488 N N . VAL A 1 186 ? -16.955 9.267 32.177 1.00 92.38 186 VAL A N 1
ATOM 1489 C CA . VAL A 1 186 ? -18.101 9.917 31.523 1.00 92.38 186 VAL A CA 1
ATOM 1490 C C . VAL A 1 186 ? -18.055 9.670 30.015 1.00 92.38 186 VAL A C 1
ATOM 1492 O O . VAL A 1 186 ? -19.024 9.169 29.444 1.00 92.38 186 VAL A O 1
ATOM 1495 N N . SER A 1 187 ? -16.919 9.946 29.378 1.00 94.25 187 SER A N 1
ATOM 1496 C CA . SER A 1 187 ? -16.659 9.680 27.959 1.00 94.25 187 SER A CA 1
ATOM 1497 C C . SER A 1 187 ? -16.767 8.190 27.625 1.00 94.25 187 SER A C 1
ATOM 1499 O O . SER A 1 187 ? -17.361 7.843 26.604 1.00 94.25 187 SER A O 1
ATOM 1501 N N . LEU A 1 188 ? -16.321 7.299 28.520 1.00 95.19 188 LEU A N 1
ATOM 1502 C CA . LEU A 1 188 ? -16.499 5.848 28.377 1.00 95.19 188 LEU A CA 1
ATOM 1503 C C . LEU A 1 188 ? -17.977 5.434 28.355 1.00 95.19 188 LEU A C 1
ATOM 1505 O O . LEU A 1 188 ? -18.348 4.475 27.686 1.00 95.19 188 LEU A O 1
ATOM 1509 N N . THR A 1 189 ? -18.830 6.131 29.103 1.00 91.62 189 THR A N 1
ATOM 1510 C CA . THR A 1 189 ? -20.266 5.822 29.177 1.00 91.62 189 THR A CA 1
ATOM 1511 C C . THR A 1 189 ? -21.035 6.382 27.982 1.00 91.62 189 THR A C 1
ATOM 1513 O O . THR A 1 189 ? -21.989 5.758 27.525 1.00 91.62 189 THR A O 1
ATOM 1516 N N . LYS A 1 190 ? -20.605 7.534 27.459 1.00 92.31 190 LYS A N 1
ATOM 1517 C CA . LYS A 1 190 ? -21.227 8.189 26.302 1.00 92.31 190 LYS A CA 1
ATOM 1518 C C . LYS A 1 190 ? -20.791 7.617 24.956 1.00 92.31 190 LYS A C 1
ATOM 1520 O O . LYS A 1 190 ? -21.553 7.713 24.004 1.00 92.31 190 LYS A O 1
ATOM 1525 N N . LEU A 1 191 ? -19.577 7.064 24.860 1.00 93.81 191 LEU A N 1
ATOM 1526 C CA . LEU A 1 191 ? -18.988 6.551 23.615 1.00 93.81 191 LEU A CA 1
ATOM 1527 C C . LEU A 1 191 ? -19.151 7.515 22.422 1.00 93.81 191 LEU A C 1
ATOM 1529 O O . LEU A 1 191 ? -19.490 7.111 21.309 1.00 93.81 191 LEU A O 1
ATOM 1533 N N . GLU A 1 192 ? -18.885 8.805 22.634 1.00 92.69 192 GLU A N 1
ATOM 1534 C CA . GLU A 1 192 ? -18.812 9.787 21.549 1.00 92.69 192 GLU A CA 1
ATOM 1535 C C . GLU A 1 192 ? -17.512 9.586 20.757 1.00 92.69 192 GLU A C 1
A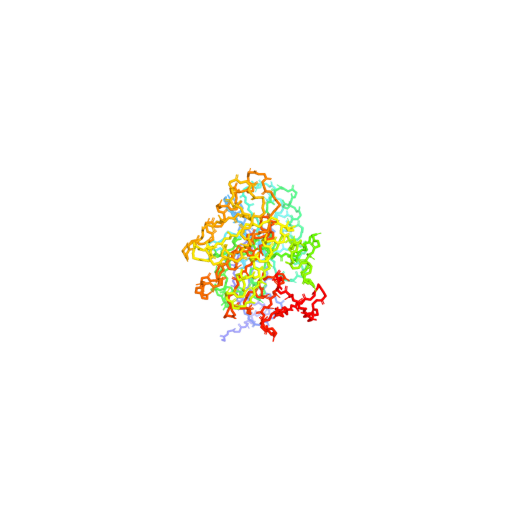TOM 1537 O O . GLU A 1 192 ? -16.540 10.314 20.928 1.00 92.69 192 GLU A O 1
ATOM 1542 N N . LEU A 1 193 ? -17.478 8.561 19.910 1.00 93.44 193 LEU A N 1
ATOM 1543 C CA . LEU A 1 193 ? -16.284 8.115 19.193 1.00 93.44 193 LEU A CA 1
ATOM 1544 C C . LEU A 1 193 ? -16.263 8.630 17.747 1.00 93.44 193 LEU A C 1
ATOM 1546 O O . LEU A 1 193 ? -17.308 8.919 17.163 1.00 93.44 193 LEU A O 1
ATOM 1550 N N . SER A 1 194 ? -15.071 8.751 17.160 1.00 92.25 194 SER A N 1
ATOM 1551 C CA . SER A 1 194 ? -14.918 9.011 15.723 1.00 92.25 194 SER A CA 1
ATOM 1552 C C . SER A 1 194 ? -14.915 7.697 14.932 1.00 92.25 194 SER A C 1
ATOM 1554 O O . SER A 1 194 ? -14.808 6.620 15.514 1.00 92.25 194 SER A O 1
ATOM 1556 N N . GLY A 1 195 ? -15.051 7.765 13.603 1.00 92.00 195 GLY A N 1
ATOM 1557 C CA . GLY A 1 195 ? -15.128 6.593 12.721 1.00 92.00 195 GLY A CA 1
ATOM 1558 C C . GLY A 1 195 ? -13.817 5.806 12.624 1.00 92.00 195 GLY A C 1
ATOM 1559 O O . GLY A 1 195 ? -13.116 5.890 11.616 1.00 92.00 195 GLY A O 1
ATOM 1560 N N . ASN A 1 196 ? -13.463 5.089 13.689 1.00 94.12 196 ASN A N 1
ATOM 1561 C CA . ASN A 1 196 ? -12.234 4.320 13.842 1.00 94.12 196 ASN A CA 1
ATOM 1562 C C . ASN A 1 196 ? -12.487 3.049 14.663 1.00 94.12 196 ASN A C 1
ATOM 1564 O O . ASN A 1 196 ? -13.521 2.899 15.323 1.00 94.12 196 ASN A O 1
ATOM 1568 N N . LEU A 1 197 ? -11.500 2.155 14.648 1.00 96.56 197 LEU A N 1
ATOM 1569 C CA . LEU A 1 197 ? -11.444 1.008 15.539 1.00 96.56 197 LEU A CA 1
ATOM 1570 C C . LEU A 1 197 ? -10.902 1.421 16.912 1.00 96.56 197 LEU A C 1
ATOM 1572 O O . LEU A 1 197 ? -9.817 1.989 17.023 1.00 96.56 197 LEU A O 1
ATOM 1576 N N . TYR A 1 198 ? -11.641 1.060 17.949 1.00 97.81 198 TYR A N 1
ATOM 1577 C CA . TYR A 1 198 ? -11.274 1.111 19.357 1.00 97.81 198 TYR A CA 1
ATOM 1578 C C . TYR A 1 198 ? -11.260 -0.318 19.880 1.00 97.81 198 TYR A C 1
ATOM 1580 O O . TYR A 1 198 ? -12.028 -1.168 19.423 1.00 97.81 198 TYR A O 1
ATOM 1588 N N . THR A 1 199 ? -10.403 -0.607 20.847 1.00 98.12 199 THR A N 1
ATOM 1589 C CA . THR A 1 199 ? -10.332 -1.945 21.442 1.00 98.12 199 THR A CA 1
ATOM 1590 C C . THR A 1 199 ? -10.474 -1.846 22.945 1.00 98.12 199 THR A C 1
ATOM 1592 O O . THR A 1 199 ? -9.935 -0.926 23.553 1.00 98.12 199 THR A O 1
ATOM 1595 N N . PHE A 1 200 ? -11.249 -2.766 23.523 1.00 97.88 200 PHE A N 1
ATOM 1596 C CA . PHE A 1 200 ? -11.406 -2.947 24.963 1.00 97.88 200 PHE A CA 1
ATOM 1597 C C . PHE A 1 200 ? -10.902 -4.341 25.315 1.00 97.88 200 PHE A C 1
ATOM 1599 O O . PHE A 1 200 ? -11.386 -5.329 24.764 1.00 97.88 200 PHE A O 1
ATOM 1606 N N . SER A 1 201 ? -9.952 -4.447 26.234 1.00 97.00 201 SER A N 1
ATOM 1607 C CA . SER A 1 201 ? -9.347 -5.716 26.631 1.00 97.00 201 SER A CA 1
ATOM 1608 C C . SER A 1 201 ? -9.540 -5.986 28.116 1.00 97.00 201 SER A C 1
ATOM 1610 O O . SER A 1 201 ? -9.453 -5.086 28.940 1.00 97.00 201 SER A O 1
ATOM 1612 N N . GLY A 1 202 ? -9.832 -7.232 28.476 1.00 95.06 202 GLY A N 1
ATOM 1613 C CA . GLY A 1 202 ? -10.082 -7.599 29.867 1.00 95.06 202 GLY A CA 1
ATOM 1614 C C . GLY A 1 202 ? -10.613 -9.019 30.006 1.00 95.06 202 GLY A C 1
ATOM 1615 O O . GLY A 1 202 ? -10.625 -9.806 29.053 1.00 95.06 202 GLY A O 1
ATOM 1616 N N . GLN A 1 203 ? -11.056 -9.365 31.212 1.00 93.44 203 GLN A N 1
ATOM 1617 C CA . GLN A 1 203 ? -11.789 -10.611 31.431 1.00 93.44 203 GLN A CA 1
ATOM 1618 C C . GLN A 1 203 ? -13.197 -10.501 30.828 1.00 93.44 203 GLN A C 1
ATOM 1620 O O . GLN A 1 203 ? -13.889 -9.512 31.059 1.00 93.44 203 GLN A O 1
ATOM 1625 N N . ALA A 1 204 ? -13.656 -11.524 30.099 1.00 93.25 204 ALA A N 1
ATOM 1626 C CA . ALA A 1 204 ? -14.949 -11.475 29.404 1.00 93.25 204 ALA A CA 1
ATOM 1627 C C . ALA A 1 204 ? -16.141 -11.092 30.314 1.00 93.25 204 ALA A C 1
ATOM 1629 O O . ALA A 1 204 ? -16.898 -10.207 29.923 1.00 93.25 204 ALA A O 1
ATOM 1630 N N . PRO A 1 205 ? -16.287 -11.632 31.546 1.00 92.06 205 PRO A N 1
ATOM 1631 C CA . PRO A 1 205 ? -17.379 -11.226 32.435 1.00 92.06 205 PRO A CA 1
ATOM 1632 C C . PRO A 1 205 ? -17.341 -9.742 32.825 1.00 92.06 205 PRO A C 1
ATOM 1634 O O . PRO A 1 205 ? -18.390 -9.116 32.948 1.00 92.06 205 PRO A O 1
ATOM 1637 N N . LEU A 1 206 ? -16.143 -9.172 32.998 1.00 92.00 206 LEU A N 1
ATOM 1638 C CA . LEU A 1 206 ? -15.961 -7.750 33.297 1.00 92.00 206 LEU A CA 1
ATOM 1639 C C . LEU A 1 206 ? -16.388 -6.886 32.103 1.00 92.00 206 LEU A C 1
ATOM 1641 O O . LEU A 1 206 ? -17.146 -5.935 32.272 1.00 92.00 206 LEU A O 1
ATOM 1645 N N . LEU A 1 207 ? -15.965 -7.259 30.892 1.00 94.56 207 LEU A N 1
ATOM 1646 C CA . LEU A 1 207 ? -16.361 -6.569 29.661 1.00 94.56 207 LEU A CA 1
ATOM 1647 C C . LEU A 1 207 ? -17.879 -6.650 29.429 1.00 94.56 207 LEU A C 1
ATOM 1649 O O . LEU A 1 207 ? -18.491 -5.666 29.026 1.00 94.56 207 LEU A O 1
ATOM 1653 N N . HIS A 1 208 ? -18.510 -7.791 29.726 1.00 93.69 208 HIS A N 1
ATOM 1654 C CA . HIS A 1 208 ? -19.968 -7.944 29.631 1.00 93.69 208 HIS A CA 1
ATOM 1655 C C . HIS A 1 208 ? -20.712 -7.044 30.616 1.00 93.69 208 HIS A C 1
ATOM 1657 O O . HIS A 1 208 ? -21.693 -6.414 30.222 1.00 93.69 208 HIS A O 1
ATOM 1663 N N . ARG A 1 209 ? -20.237 -6.925 31.863 1.00 90.75 209 ARG A N 1
ATOM 1664 C CA . ARG A 1 209 ? -20.797 -5.972 32.837 1.00 90.75 209 ARG A CA 1
ATOM 1665 C C . ARG A 1 209 ? -20.648 -4.531 32.363 1.00 90.75 209 ARG A C 1
ATOM 1667 O O . ARG A 1 209 ? -21.640 -3.819 32.308 1.00 90.75 209 ARG A O 1
ATOM 1674 N N . LEU A 1 210 ? -19.455 -4.147 31.907 1.00 92.06 210 LEU A N 1
ATOM 1675 C CA . LEU A 1 210 ? -19.205 -2.816 31.354 1.00 92.06 210 LEU A CA 1
ATOM 1676 C C . LEU A 1 210 ? -20.179 -2.476 30.219 1.00 92.06 210 LEU A C 1
ATOM 1678 O O . LEU A 1 210 ? -20.779 -1.406 30.222 1.00 92.06 210 LEU A O 1
ATOM 1682 N N . VAL A 1 211 ? -20.352 -3.377 29.249 1.00 93.56 211 VAL A N 1
ATOM 1683 C CA . VAL A 1 211 ? -21.292 -3.161 28.139 1.00 93.56 211 VAL A CA 1
ATOM 1684 C C . VAL A 1 211 ? -22.726 -3.040 28.648 1.00 93.56 211 VAL A C 1
ATOM 1686 O O . VAL A 1 211 ? -23.469 -2.193 28.162 1.00 93.56 211 VAL A O 1
ATOM 1689 N N . SER A 1 212 ? -23.106 -3.836 29.645 1.00 91.44 212 SER A N 1
ATOM 1690 C CA . SER A 1 212 ? -24.433 -3.763 30.266 1.00 91.44 212 SER A CA 1
ATOM 1691 C C . SER A 1 212 ? -24.672 -2.410 30.941 1.00 91.44 212 SER A C 1
ATOM 1693 O O . SER A 1 212 ? -25.746 -1.833 30.771 1.00 91.44 212 SER A O 1
ATOM 1695 N N . ASP A 1 213 ? -23.666 -1.859 31.624 1.00 88.88 213 ASP A N 1
ATOM 1696 C CA . ASP A 1 213 ? -23.727 -0.529 32.239 1.00 88.88 213 ASP A CA 1
ATOM 1697 C C . ASP A 1 213 ? -23.856 0.578 31.183 1.00 88.88 213 ASP A C 1
ATOM 1699 O O . ASP A 1 213 ? -24.651 1.504 31.342 1.00 88.88 213 ASP A O 1
ATOM 1703 N N . ILE A 1 214 ? -23.106 0.481 30.077 1.00 90.88 214 ILE A N 1
ATOM 1704 C CA . ILE A 1 214 ? -23.193 1.440 28.963 1.00 90.88 214 ILE A CA 1
ATOM 1705 C C . ILE A 1 214 ? -24.577 1.360 28.295 1.00 90.88 214 ILE A C 1
ATOM 1707 O O . ILE A 1 214 ? -25.180 2.389 28.014 1.00 90.88 214 ILE A O 1
ATOM 1711 N N . ILE A 1 215 ? -25.128 0.160 28.089 1.00 90.19 215 ILE A N 1
ATOM 1712 C CA . ILE A 1 215 ? -26.496 -0.003 27.569 1.00 90.19 215 ILE A CA 1
ATOM 1713 C C . ILE A 1 215 ? -27.520 0.608 28.541 1.00 90.19 215 ILE A C 1
ATOM 1715 O O . ILE A 1 215 ? -28.451 1.298 28.117 1.00 90.19 215 ILE A O 1
ATOM 1719 N N . SER A 1 216 ? -27.342 0.380 29.844 1.00 87.00 216 SER A N 1
ATOM 1720 C CA . SER A 1 216 ? -28.261 0.849 30.888 1.00 87.00 216 SER A CA 1
ATOM 1721 C C . SER A 1 216 ? -28.249 2.372 31.046 1.00 87.00 216 SER A C 1
ATOM 1723 O O . SER A 1 216 ? -29.298 2.960 31.325 1.00 87.00 216 SER A O 1
ATOM 1725 N N . SER A 1 217 ? -27.100 3.020 30.808 1.00 86.31 217 SER A N 1
ATOM 1726 C CA . SER A 1 217 ? -26.960 4.483 30.865 1.00 86.31 217 SER A CA 1
ATOM 1727 C C . SER A 1 217 ? -27.839 5.200 29.841 1.00 86.31 217 SER A C 1
ATOM 1729 O O . SER A 1 217 ? -28.306 6.303 30.107 1.00 86.31 217 SER A O 1
ATOM 1731 N N . ASN A 1 218 ? -28.127 4.553 28.702 1.00 86.19 218 ASN A N 1
ATOM 1732 C CA . ASN A 1 218 ? -28.933 5.107 27.614 1.00 86.19 218 ASN A CA 1
ATOM 1733 C C . ASN A 1 218 ? -28.344 6.374 26.962 1.00 86.19 218 ASN A C 1
ATOM 1735 O O . ASN A 1 218 ? -29.075 7.131 26.327 1.00 86.19 218 ASN A O 1
ATOM 1739 N N . GLU A 1 219 ? -27.041 6.610 27.121 1.00 87.69 219 GLU A N 1
ATOM 1740 C CA . GLU A 1 219 ? -26.353 7.801 26.600 1.00 87.69 219 GLU A CA 1
ATOM 1741 C C . GLU A 1 219 ? -25.995 7.676 25.107 1.00 87.69 219 GLU A C 1
ATOM 1743 O O . GLU A 1 219 ? -25.788 8.681 24.430 1.00 87.69 219 GLU A O 1
ATOM 1748 N N . CYS A 1 220 ? -25.943 6.453 24.567 1.00 87.12 220 CYS A N 1
ATOM 1749 C CA . CYS A 1 220 ? -25.659 6.199 23.155 1.00 87.12 220 CYS A CA 1
ATOM 1750 C C . CYS A 1 220 ? -26.480 5.036 22.587 1.00 87.12 220 CYS A C 1
ATOM 1752 O O . CYS A 1 220 ? -26.995 4.189 23.317 1.00 87.12 220 CYS A O 1
ATOM 1754 N N . SER A 1 221 ? -26.610 5.010 21.258 1.00 89.19 221 SER A N 1
ATOM 1755 C CA . SER A 1 221 ? -27.177 3.868 20.538 1.00 89.19 221 SER A CA 1
ATOM 1756 C C . SER A 1 221 ? -26.076 2.863 20.217 1.00 89.19 221 SER A C 1
ATOM 1758 O O . SER A 1 221 ? -25.048 3.220 19.643 1.00 89.19 221 SER A O 1
ATOM 1760 N N . ILE A 1 222 ? -26.296 1.604 20.571 1.00 91.50 222 ILE A N 1
ATOM 1761 C CA . ILE A 1 222 ? -25.336 0.514 20.466 1.00 91.50 222 ILE A CA 1
ATOM 1762 C C . ILE A 1 222 ? -25.867 -0.534 19.503 1.00 91.50 222 ILE A C 1
ATOM 1764 O O . ILE A 1 222 ? -27.019 -0.964 19.569 1.00 91.50 222 ILE A O 1
ATOM 1768 N N . LEU A 1 223 ? -24.977 -1.005 18.645 1.00 92.88 223 LEU A N 1
ATOM 1769 C CA . LEU A 1 223 ? -25.163 -2.219 17.882 1.00 92.88 223 LEU A CA 1
ATOM 1770 C C . LEU A 1 223 ? -24.165 -3.258 18.378 1.00 92.88 223 LEU A C 1
ATOM 1772 O O . LEU A 1 223 ? -22.985 -3.215 18.046 1.00 92.88 223 LEU A O 1
ATOM 1776 N N . TYR A 1 224 ? -24.634 -4.186 19.197 1.00 94.38 224 TYR A N 1
ATOM 1777 C CA . TYR A 1 224 ? -23.809 -5.236 19.760 1.00 94.38 224 TYR A CA 1
ATOM 1778 C C . TYR A 1 224 ? -23.789 -6.462 18.838 1.00 94.38 224 TYR A C 1
ATOM 1780 O O . TYR A 1 224 ? -24.822 -7.073 18.560 1.00 94.38 224 TYR A O 1
ATOM 1788 N N . ALA A 1 225 ? -22.608 -6.862 18.388 1.00 94.88 225 ALA A N 1
ATOM 1789 C CA . ALA A 1 225 ? -22.370 -8.063 17.611 1.00 94.88 225 ALA A CA 1
ATOM 1790 C C . ALA A 1 225 ? -21.673 -9.118 18.475 1.00 94.88 225 ALA A C 1
ATOM 1792 O O . ALA A 1 225 ? -20.562 -8.914 18.955 1.00 94.88 225 ALA A O 1
ATOM 1793 N N . GLY A 1 226 ? -22.323 -10.261 18.663 1.00 94.00 226 GLY A N 1
ATOM 1794 C CA . GLY A 1 226 ? -21.787 -11.374 19.447 1.00 94.00 226 GLY A CA 1
ATOM 1795 C C . GLY A 1 226 ? -22.615 -12.635 19.244 1.00 94.00 226 GLY A C 1
ATOM 1796 O O . GLY A 1 226 ? -23.640 -12.615 18.560 1.00 94.00 226 GLY A O 1
ATOM 1797 N N . ASN A 1 227 ? -22.196 -13.742 19.842 1.00 91.44 227 ASN A N 1
ATOM 1798 C CA . ASN A 1 227 ? -22.984 -14.965 19.840 1.00 91.44 227 ASN A CA 1
ATOM 1799 C C . ASN A 1 227 ? -24.137 -14.890 20.862 1.00 91.44 227 ASN A C 1
ATOM 1801 O O . ASN A 1 227 ? -24.143 -14.090 21.801 1.00 91.44 227 ASN A O 1
ATOM 1805 N N . ARG A 1 228 ? -25.114 -15.792 20.725 1.00 90.25 228 ARG A N 1
ATOM 1806 C CA . ARG A 1 228 ? -26.315 -15.808 21.581 1.00 90.25 228 ARG A CA 1
ATOM 1807 C C . ARG A 1 228 ? -26.040 -16.035 23.070 1.00 90.25 228 ARG A C 1
ATOM 1809 O O . ARG A 1 228 ? -26.893 -15.696 23.887 1.00 90.25 228 ARG A O 1
ATOM 1816 N N . VAL A 1 229 ? -24.917 -16.652 23.437 1.00 91.50 229 VAL A N 1
ATOM 1817 C CA . VAL A 1 229 ? -24.550 -16.848 24.848 1.00 91.50 229 VAL A CA 1
ATOM 1818 C C . VAL A 1 229 ? -24.062 -15.528 25.438 1.00 91.50 229 VAL A C 1
ATOM 1820 O O . VAL A 1 229 ? -24.539 -15.133 26.498 1.00 91.50 229 VAL A O 1
ATOM 1823 N N . GLN A 1 230 ? -23.199 -14.806 24.720 1.00 93.38 230 GLN A N 1
ATOM 1824 C CA . GLN A 1 230 ? -22.730 -13.477 25.121 1.00 93.38 230 GLN A CA 1
ATOM 1825 C C . GLN A 1 230 ? -23.900 -12.492 25.275 1.00 93.38 230 GLN A C 1
ATOM 1827 O O . GLN A 1 230 ? -23.959 -11.762 26.260 1.00 93.38 230 GLN A O 1
ATOM 1832 N N . TRP A 1 231 ? -24.891 -12.547 24.377 1.00 91.44 231 TRP A N 1
ATOM 1833 C CA . TRP A 1 231 ? -26.111 -11.734 24.489 1.00 91.44 231 TRP A CA 1
ATOM 1834 C C . TRP A 1 231 ? -26.836 -11.958 25.802 1.00 91.44 231 TRP A C 1
ATOM 1836 O O . TRP A 1 231 ? -27.158 -11.009 26.507 1.00 91.44 231 TRP A O 1
ATOM 1846 N N . LYS A 1 232 ? -27.083 -13.230 26.136 1.00 89.81 232 LYS A N 1
ATOM 1847 C CA . LYS A 1 232 ? -27.779 -13.596 27.368 1.00 89.81 232 LYS A CA 1
ATOM 1848 C C . LYS A 1 232 ? -27.023 -13.096 28.591 1.00 89.81 232 LYS A C 1
ATOM 1850 O O . LYS A 1 232 ? -27.666 -12.591 29.501 1.00 89.81 232 LYS A O 1
ATOM 1855 N N . ASN A 1 233 ? -25.696 -13.204 28.591 1.00 90.69 233 ASN A N 1
ATOM 1856 C CA . ASN A 1 233 ? -24.873 -12.724 29.697 1.00 90.69 233 ASN A CA 1
ATOM 1857 C C . ASN A 1 233 ? -25.010 -11.210 29.889 1.00 90.69 233 ASN A C 1
ATOM 1859 O O . ASN A 1 233 ? -25.175 -10.767 31.014 1.00 90.69 233 ASN A O 1
ATOM 1863 N N 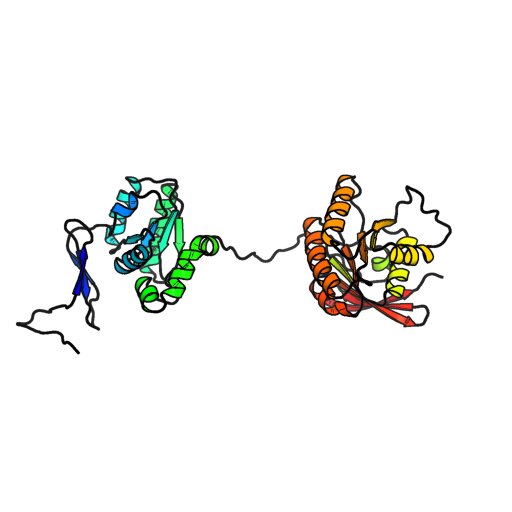. ILE A 1 234 ? -24.996 -10.421 28.812 1.00 90.44 234 ILE A N 1
ATOM 1864 C CA . ILE A 1 234 ? -25.183 -8.962 28.892 1.00 90.44 234 ILE A CA 1
ATOM 1865 C C . ILE A 1 234 ? -26.605 -8.624 29.345 1.00 90.44 234 ILE A C 1
ATOM 1867 O O . ILE A 1 234 ? -26.801 -7.884 30.303 1.00 90.44 234 ILE A O 1
ATOM 1871 N N . CYS A 1 235 ? -27.618 -9.2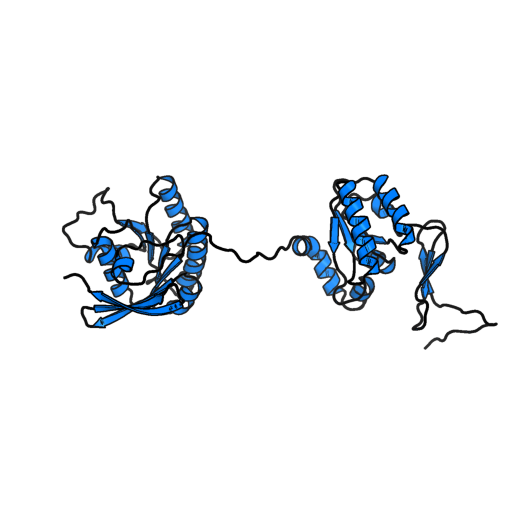16 28.711 1.00 86.94 235 CYS A N 1
ATOM 1872 C CA . CYS A 1 235 ? -29.016 -8.937 29.035 1.00 86.94 235 CYS A CA 1
ATOM 1873 C C . CYS A 1 235 ? -29.390 -9.284 30.486 1.00 86.94 235 CYS A C 1
ATOM 1875 O O . CYS A 1 235 ? -30.340 -8.709 31.002 1.00 86.94 235 CYS A O 1
ATOM 1877 N N . GLN A 1 236 ? -28.673 -10.199 31.149 1.00 86.56 236 GLN A N 1
ATOM 1878 C CA . GLN A 1 236 ? -28.885 -10.515 32.568 1.00 86.56 236 GLN A CA 1
ATOM 1879 C C . GLN A 1 236 ? -28.523 -9.365 33.513 1.00 86.56 236 GLN A C 1
ATOM 1881 O O . GLN A 1 236 ? -29.062 -9.314 34.616 1.00 86.56 236 GLN A O 1
ATOM 1886 N N . PHE A 1 237 ? -27.615 -8.477 33.105 1.00 83.62 237 PHE A N 1
ATOM 1887 C CA . PHE A 1 237 ? -27.144 -7.364 33.930 1.00 83.62 237 PHE A CA 1
ATOM 1888 C C . PHE A 1 237 ? -27.793 -6.027 33.566 1.00 83.62 237 PHE A C 1
ATOM 1890 O O . PHE A 1 237 ? -27.607 -5.053 34.285 1.00 83.62 237 PHE A O 1
ATOM 1897 N N . VAL A 1 238 ? -28.565 -5.959 32.479 1.00 82.44 238 VAL A N 1
ATOM 1898 C CA . VAL A 1 238 ? -29.343 -4.756 32.161 1.00 82.44 238 VAL A CA 1
ATOM 1899 C C . VAL A 1 238 ? -30.564 -4.703 33.083 1.00 82.44 238 VAL A C 1
ATOM 1901 O O . VAL A 1 238 ? -31.367 -5.637 33.102 1.00 82.44 238 VAL A O 1
ATOM 1904 N N . SER A 1 239 ? -30.701 -3.623 33.858 1.00 65.56 239 SER A N 1
ATOM 1905 C CA . SER A 1 239 ? -31.737 -3.468 34.888 1.00 65.56 239 SER A CA 1
ATOM 1906 C C . SER A 1 239 ? -33.156 -3.747 34.363 1.00 65.56 239 SER A C 1
ATOM 1908 O O . SER A 1 239 ? -33.570 -3.242 33.318 1.00 65.56 239 SER A O 1
ATOM 1910 N N . SER A 1 240 ? -33.915 -4.541 35.126 1.00 53.25 240 SER A N 1
ATOM 1911 C CA . SER A 1 240 ? -35.162 -5.223 34.735 1.00 53.25 240 SER A CA 1
ATOM 1912 C C . SER A 1 240 ? -36.376 -4.339 34.418 1.00 53.25 240 SER A C 1
ATOM 1914 O O . SER A 1 240 ? -37.388 -4.862 33.955 1.00 53.25 240 SER A O 1
ATOM 1916 N N . ASP A 1 241 ? -36.305 -3.024 34.631 1.00 50.81 241 ASP A N 1
ATOM 1917 C CA . ASP A 1 241 ? -37.434 -2.112 34.376 1.00 50.81 241 ASP A CA 1
ATOM 1918 C C . ASP A 1 241 ? -37.624 -1.762 32.890 1.00 50.81 241 ASP A C 1
ATOM 1920 O O . ASP A 1 241 ? -38.551 -1.034 32.531 1.00 50.81 241 ASP A O 1
ATOM 1924 N N . ARG A 1 242 ? -36.780 -2.294 31.997 1.00 51.78 242 ARG A N 1
ATOM 1925 C CA . ARG A 1 242 ? -36.897 -2.081 30.551 1.00 51.78 242 ARG A CA 1
ATOM 1926 C C . ARG A 1 242 ? -37.264 -3.375 29.841 1.00 51.78 242 ARG A C 1
ATOM 1928 O O . ARG A 1 242 ? -36.445 -4.266 29.629 1.00 51.78 242 ARG A O 1
ATOM 1935 N N . THR A 1 243 ? -38.525 -3.479 29.435 1.00 43.03 243 THR A N 1
ATOM 1936 C CA . THR A 1 243 ? -38.929 -4.461 28.430 1.00 43.03 243 THR A CA 1
ATOM 1937 C C . THR A 1 243 ? -38.259 -4.095 27.108 1.00 43.03 243 THR A C 1
ATOM 1939 O O . THR A 1 243 ? -38.661 -3.112 26.488 1.00 43.03 243 THR A O 1
ATOM 1942 N N . PHE A 1 244 ? -37.281 -4.893 26.665 1.00 48.09 244 PHE A N 1
ATOM 1943 C CA . PHE A 1 244 ? -36.701 -4.834 25.317 1.00 48.09 244 PHE A CA 1
ATOM 1944 C C . PHE A 1 244 ? -37.775 -5.168 24.267 1.00 48.09 244 PHE A C 1
ATOM 1946 O O . PHE A 1 244 ? -37.875 -6.286 23.760 1.00 48.09 244 PHE A O 1
ATOM 1953 N N . GLY A 1 245 ? -38.651 -4.205 23.996 1.00 41.59 245 GLY A N 1
ATOM 1954 C CA . GLY A 1 245 ? -39.636 -4.266 22.931 1.00 41.59 245 GLY A CA 1
ATOM 1955 C C . GLY A 1 245 ? -38.998 -3.963 21.579 1.00 41.59 245 GLY A C 1
ATOM 1956 O O . GLY A 1 245 ? -37.941 -3.336 21.488 1.00 41.59 245 GLY A O 1
ATOM 1957 N N . TYR A 1 246 ? -39.675 -4.378 20.509 1.00 37.38 246 TYR A N 1
ATOM 1958 C CA . TYR A 1 246 ? -39.376 -3.943 19.146 1.00 37.38 246 TYR A CA 1
ATOM 1959 C C . TYR A 1 246 ? -39.567 -2.413 19.079 1.00 37.38 246 TYR A C 1
ATOM 1961 O O . TYR A 1 246 ? -40.687 -1.933 18.920 1.00 37.38 246 TYR A O 1
ATOM 1969 N N . GLY A 1 247 ? -38.492 -1.649 19.300 1.00 43.84 247 GLY A N 1
ATOM 1970 C CA . GLY A 1 247 ? -38.525 -0.183 19.346 1.00 43.84 247 GLY A CA 1
ATOM 1971 C C . GLY A 1 247 ? -37.804 0.482 20.524 1.00 43.84 247 GLY A C 1
ATOM 1972 O O . GLY A 1 247 ? -37.789 1.713 20.556 1.00 43.84 247 GLY A O 1
ATOM 1973 N N . ASP A 1 248 ? -37.205 -0.267 21.460 1.00 49.31 248 ASP A N 1
ATOM 1974 C CA . ASP A 1 248 ? -36.358 0.343 22.495 1.00 49.31 248 ASP A CA 1
ATOM 1975 C C . ASP A 1 248 ? -35.026 0.803 21.871 1.00 49.31 248 ASP A C 1
ATOM 1977 O O . ASP A 1 248 ? -34.320 0.033 21.217 1.00 49.31 248 ASP A O 1
ATOM 1981 N N . LYS A 1 249 ? -34.754 2.108 21.943 1.00 52.84 249 LYS A N 1
ATOM 1982 C CA . LYS A 1 249 ? -33.915 2.815 20.957 1.00 52.84 249 LYS A CA 1
ATOM 1983 C C . LYS A 1 249 ? -32.403 2.673 21.157 1.00 52.84 249 LYS A C 1
ATOM 1985 O O . LYS A 1 249 ? -31.666 3.121 20.286 1.00 52.84 249 LYS A O 1
ATOM 1990 N N . SER A 1 250 ? -31.922 2.092 22.256 1.00 71.81 250 SER A N 1
ATOM 1991 C CA . SER A 1 250 ? -30.510 2.241 22.638 1.00 71.81 250 SER A CA 1
ATOM 1992 C C . SER A 1 250 ? -29.606 1.048 22.373 1.00 71.81 250 SER A C 1
ATOM 1994 O O . SER A 1 250 ? -28.407 1.256 22.260 1.00 71.81 250 SER A O 1
ATOM 1996 N N . ALA A 1 251 ? -30.112 -0.180 22.237 1.00 85.94 251 ALA A N 1
ATOM 1997 C CA . ALA A 1 251 ? -29.254 -1.336 21.976 1.00 85.94 251 ALA A CA 1
ATOM 1998 C C . ALA A 1 251 ? -29.912 -2.360 21.047 1.00 85.94 251 ALA A C 1
ATOM 2000 O O . ALA A 1 251 ? -31.017 -2.841 21.296 1.00 85.94 251 ALA A O 1
ATOM 2001 N N . LYS A 1 252 ? -29.202 -2.730 19.981 1.00 88.81 252 LYS A N 1
ATOM 2002 C CA . LYS A 1 252 ? -29.588 -3.765 19.016 1.00 88.81 252 LYS A CA 1
ATOM 2003 C C . LYS A 1 252 ? -28.531 -4.853 18.963 1.00 88.81 252 LYS A C 1
ATOM 2005 O O . LYS A 1 252 ? -27.362 -4.586 19.213 1.00 88.81 252 LYS A O 1
ATOM 2010 N N . PHE A 1 253 ? -28.936 -6.066 18.600 1.00 90.25 253 PHE A N 1
ATOM 2011 C CA . PHE A 1 253 ? -28.070 -7.242 18.645 1.00 90.25 253 PHE A CA 1
ATOM 2012 C C . PHE A 1 253 ? -27.968 -7.923 17.271 1.00 90.25 253 PHE A C 1
ATOM 2014 O O . PHE A 1 253 ? -28.989 -8.238 16.658 1.00 90.25 253 PHE A O 1
ATOM 2021 N N . ILE A 1 254 ? -26.742 -8.182 16.800 1.00 90.31 254 ILE A N 1
ATOM 2022 C CA . ILE A 1 254 ? -26.437 -8.936 15.568 1.00 90.31 254 ILE A CA 1
ATOM 2023 C C . ILE A 1 254 ? -25.679 -10.212 15.901 1.00 90.31 254 ILE A C 1
ATOM 2025 O O . ILE A 1 254 ? -24.662 -10.190 16.596 1.00 90.31 254 ILE A O 1
ATOM 2029 N N . SER A 1 255 ? -26.243 -11.348 15.494 1.00 88.12 255 SER A N 1
ATOM 2030 C CA . SER A 1 255 ? -25.631 -12.634 15.802 1.00 88.12 255 SER A CA 1
ATOM 2031 C C . SER A 1 255 ? -24.435 -12.795 14.887 1.00 88.12 255 SER A C 1
ATOM 2033 O O . SER A 1 255 ? -24.598 -12.700 13.672 1.00 88.12 255 SER A O 1
ATOM 2035 N N . ILE A 1 256 ? -23.277 -13.063 15.476 1.00 88.56 256 ILE A N 1
ATOM 2036 C CA . ILE A 1 256 ? -22.097 -13.522 14.748 1.00 88.56 256 ILE A CA 1
ATOM 2037 C C . ILE A 1 256 ? -21.746 -14.929 15.221 1.00 88.56 256 ILE A C 1
ATOM 2039 O O . ILE A 1 256 ? -21.831 -15.231 16.418 1.00 88.56 256 ILE A O 1
ATOM 2043 N N . ASP A 1 257 ? -21.419 -15.808 14.284 1.00 80.12 257 ASP A N 1
ATOM 2044 C CA . ASP A 1 257 ? -20.851 -17.123 14.566 1.00 80.12 257 ASP A CA 1
ATOM 2045 C C . ASP A 1 257 ? -19.345 -17.114 14.275 1.00 80.12 257 ASP A C 1
ATOM 2047 O O . ASP A 1 257 ? -18.823 -16.206 13.643 1.00 80.12 257 ASP A O 1
ATOM 2051 N N . GLY A 1 258 ? -18.600 -18.066 14.844 1.00 69.12 258 GLY A N 1
ATOM 2052 C CA . GLY A 1 258 ? -17.130 -18.063 14.791 1.00 69.12 258 GLY A CA 1
ATOM 2053 C C . GLY A 1 258 ? -16.532 -18.256 13.389 1.00 69.12 258 GLY A C 1
ATOM 2054 O O . GLY A 1 258 ? -15.314 -18.177 13.238 1.00 69.12 258 GLY A O 1
ATOM 2055 N N . GLU A 1 259 ? -17.368 -18.509 12.385 1.00 74.62 259 GLU A N 1
ATOM 2056 C CA . GLU A 1 259 ? -17.006 -18.678 10.981 1.00 74.62 259 GLU A CA 1
ATOM 2057 C C . GLU A 1 259 ? -17.548 -17.468 10.204 1.00 74.62 259 GLU A C 1
ATOM 2059 O O . GLU A 1 259 ? -18.643 -17.004 10.466 1.00 74.62 259 GLU A O 1
ATOM 2064 N N . HIS A 1 260 ? -16.807 -16.905 9.250 1.00 82.62 260 HIS A N 1
ATOM 2065 C CA . HIS A 1 260 ? -17.319 -15.803 8.410 1.00 82.62 260 HIS A CA 1
ATOM 2066 C C . HIS A 1 260 ? -17.801 -14.531 9.155 1.00 82.62 260 HIS A C 1
ATOM 2068 O O . HIS A 1 260 ? -18.600 -13.769 8.604 1.00 82.62 260 HIS A O 1
ATOM 2074 N N . ILE A 1 261 ? -17.288 -14.247 10.365 1.00 85.06 261 ILE A N 1
ATOM 2075 C CA . ILE A 1 261 ? -17.627 -13.036 11.151 1.00 85.06 261 ILE A CA 1
ATOM 2076 C C . ILE A 1 261 ? -17.567 -11.770 10.284 1.00 85.06 261 ILE A C 1
ATOM 2078 O O . ILE A 1 261 ? -18.467 -10.932 10.331 1.00 85.06 261 ILE A O 1
ATOM 2082 N N . GLN A 1 262 ? -16.520 -11.646 9.466 1.00 84.25 262 GLN A N 1
ATOM 2083 C CA . GLN A 1 262 ? -16.282 -10.486 8.607 1.00 84.25 262 GLN A CA 1
ATOM 2084 C C . GLN A 1 262 ? -17.426 -10.268 7.605 1.00 84.25 262 GLN A C 1
ATOM 2086 O O . GLN A 1 262 ? -17.996 -9.179 7.550 1.00 84.25 262 GLN A O 1
ATOM 2091 N N . ASP A 1 263 ? -17.817 -11.311 6.867 1.00 86.12 263 ASP A N 1
ATOM 2092 C CA . ASP A 1 263 ? -18.883 -11.241 5.862 1.00 86.12 263 ASP A CA 1
ATOM 2093 C C . ASP A 1 263 ? -20.238 -10.911 6.500 1.00 86.12 263 ASP A C 1
ATOM 2095 O O . ASP A 1 263 ? -21.019 -10.113 5.971 1.00 86.12 263 ASP A O 1
ATOM 2099 N N . GLN A 1 264 ? -20.511 -11.494 7.672 1.00 88.62 264 GLN A N 1
ATOM 2100 C CA . GLN A 1 264 ? -21.733 -11.232 8.427 1.00 88.62 264 GLN A CA 1
ATOM 2101 C C . GLN A 1 264 ? -21.796 -9.783 8.910 1.00 88.62 264 GLN A C 1
ATOM 2103 O O . GLN A 1 264 ? -22.826 -9.126 8.740 1.00 88.62 264 GLN A O 1
ATOM 2108 N N . LEU A 1 265 ? -20.703 -9.261 9.471 1.00 87.88 265 LEU A N 1
ATOM 2109 C CA . LEU A 1 265 ? -20.623 -7.870 9.914 1.00 87.88 265 LEU A CA 1
ATOM 2110 C C . LEU A 1 265 ? -20.788 -6.903 8.743 1.00 87.88 265 LEU A C 1
ATOM 2112 O O . LEU A 1 265 ? -21.640 -6.021 8.815 1.00 87.88 265 LEU A O 1
ATOM 2116 N N . MET A 1 266 ? -20.059 -7.113 7.643 1.00 87.12 266 MET A N 1
ATOM 2117 C CA . MET A 1 266 ? -20.171 -6.304 6.426 1.00 87.12 266 MET A CA 1
ATOM 2118 C C . MET A 1 266 ? -21.612 -6.225 5.929 1.00 87.12 266 MET A C 1
ATOM 2120 O O . MET A 1 266 ? -22.139 -5.134 5.698 1.00 87.12 266 MET A O 1
ATOM 2124 N N . LYS A 1 267 ? -22.264 -7.382 5.783 1.00 88.81 267 LYS A N 1
ATOM 2125 C CA . LYS A 1 267 ? -23.641 -7.485 5.297 1.00 88.81 267 LYS A CA 1
ATOM 2126 C C . LYS A 1 267 ? -24.625 -6.781 6.230 1.00 88.81 267 LYS A C 1
ATOM 2128 O O . LYS A 1 267 ? -25.454 -6.001 5.764 1.00 88.81 267 LYS A O 1
ATOM 2133 N N . ASN A 1 268 ? -24.545 -7.055 7.531 1.00 87.75 268 ASN A N 1
ATOM 2134 C CA . ASN A 1 268 ? -25.512 -6.544 8.498 1.00 87.75 268 ASN A CA 1
ATOM 2135 C C . ASN A 1 268 ? -25.340 -5.036 8.746 1.00 87.75 268 ASN A C 1
ATOM 2137 O O . ASN A 1 268 ? -26.338 -4.320 8.801 1.00 87.75 268 ASN A O 1
ATOM 2141 N N . LEU A 1 269 ? -24.102 -4.536 8.823 1.00 87.00 269 LEU A N 1
ATOM 2142 C CA . LEU A 1 269 ? -23.825 -3.101 8.960 1.00 87.00 269 LEU A CA 1
ATOM 2143 C C . LEU A 1 269 ? -24.261 -2.326 7.718 1.00 87.00 269 LEU A C 1
ATOM 2145 O O . LEU A 1 269 ? -24.923 -1.299 7.841 1.00 87.00 269 LEU A O 1
ATOM 2149 N N . SER A 1 270 ? -23.975 -2.858 6.526 1.00 87.19 270 SER A N 1
ATOM 2150 C CA . SER A 1 270 ? -24.419 -2.248 5.268 1.00 87.19 270 SER A CA 1
ATOM 2151 C C . SER A 1 270 ? -25.945 -2.158 5.200 1.00 87.19 270 SER A C 1
ATOM 2153 O O . SER A 1 270 ? -26.486 -1.113 4.845 1.00 87.19 270 SER A O 1
ATOM 2155 N N . ALA A 1 271 ? -26.652 -3.223 5.596 1.00 86.19 271 ALA A N 1
ATOM 2156 C CA . ALA A 1 271 ? -28.111 -3.225 5.651 1.00 86.19 271 ALA A CA 1
ATOM 2157 C C . ALA A 1 271 ? -28.661 -2.171 6.629 1.00 86.19 271 ALA A C 1
ATOM 2159 O O . ALA A 1 271 ? -29.626 -1.489 6.297 1.00 86.19 271 ALA A O 1
ATOM 2160 N N . LEU A 1 272 ? -28.048 -2.004 7.805 1.00 83.06 272 LEU A N 1
ATOM 2161 C CA . LEU A 1 272 ? -28.485 -1.013 8.796 1.00 83.06 272 LEU A CA 1
ATOM 2162 C C . LEU A 1 272 ? -28.237 0.429 8.346 1.00 83.06 272 LEU A C 1
ATOM 2164 O O . LEU A 1 272 ? -29.137 1.258 8.466 1.00 83.06 272 LEU A O 1
ATOM 2168 N N . LEU A 1 273 ? -27.074 0.717 7.756 1.00 82.31 273 LEU A N 1
ATOM 2169 C CA . LEU A 1 273 ? -26.767 2.050 7.228 1.00 82.31 273 LEU A CA 1
ATOM 2170 C C . LEU A 1 273 ? -27.730 2.476 6.115 1.00 82.31 273 LEU A C 1
ATOM 2172 O O . LEU A 1 273 ? -28.111 3.643 6.035 1.00 82.31 273 LEU A O 1
ATOM 2176 N N . MET A 1 274 ? -28.174 1.532 5.281 1.00 82.25 274 MET A N 1
ATOM 2177 C CA . MET A 1 274 ? -29.183 1.795 4.249 1.00 82.25 274 MET A CA 1
ATOM 2178 C C . MET A 1 274 ? -30.564 2.142 4.826 1.00 82.25 274 MET A C 1
ATOM 2180 O O . MET A 1 274 ? -31.354 2.799 4.151 1.00 82.25 274 MET A O 1
ATOM 2184 N N . LEU A 1 275 ? -30.865 1.726 6.059 1.00 76.19 275 LEU A N 1
ATOM 2185 C CA . LEU A 1 275 ? -32.149 1.965 6.727 1.00 76.19 275 LEU A CA 1
ATOM 2186 C C . LEU A 1 275 ? -32.200 3.306 7.493 1.00 76.19 275 LEU A C 1
ATOM 2188 O O . LEU A 1 275 ? -33.141 3.535 8.248 1.00 76.19 275 LEU A O 1
ATOM 2192 N N . VAL A 1 276 ? -31.241 4.216 7.249 1.00 59.03 276 VAL A N 1
ATOM 2193 C CA . VAL A 1 276 ? -31.156 5.596 7.795 1.00 59.03 276 VAL A CA 1
ATOM 2194 C C . VAL A 1 276 ? -30.812 5.667 9.295 1.00 59.03 276 VAL A C 1
ATOM 2196 O O . VAL A 1 276 ? -30.703 6.747 9.873 1.00 59.03 276 VAL A O 1
ATOM 2199 N N . GLU A 1 277 ? -30.533 4.539 9.943 1.00 64.44 277 GLU A N 1
ATOM 2200 C CA . GLU A 1 277 ? -29.925 4.536 11.274 1.00 64.44 277 GLU A CA 1
ATOM 2201 C C . GLU A 1 277 ? -28.416 4.731 11.132 1.00 64.44 277 GLU A C 1
ATOM 2203 O O . GLU A 1 277 ? -27.683 3.779 10.911 1.00 64.44 277 GLU A O 1
ATOM 2208 N N . SER A 1 278 ? -27.939 5.974 11.201 1.00 63.91 278 SER A N 1
ATOM 2209 C CA . SER A 1 278 ? -26.517 6.294 10.989 1.00 63.91 278 SER A CA 1
ATOM 2210 C C . SER A 1 278 ? -25.767 6.703 12.260 1.00 63.91 278 SER A C 1
ATOM 2212 O O . SER A 1 278 ? -24.594 7.053 12.186 1.00 63.91 278 SER A O 1
ATOM 2214 N N . SER A 1 279 ? -26.428 6.704 13.420 1.00 79.56 279 SER A N 1
ATOM 2215 C CA . SER A 1 279 ? -25.855 7.191 14.680 1.00 79.56 279 SER A CA 1
ATOM 2216 C C . SER A 1 279 ? -25.844 6.091 15.735 1.00 79.56 279 SER A C 1
ATOM 2218 O O . SER A 1 279 ? -26.664 6.101 16.650 1.00 79.56 279 SER A O 1
ATOM 2220 N N . PHE A 1 280 ? -24.924 5.137 15.602 1.00 88.75 280 PHE A N 1
ATOM 2221 C CA . PHE A 1 280 ? -24.694 4.092 16.598 1.00 88.75 280 PHE A CA 1
ATOM 2222 C C . PHE A 1 280 ? -23.208 3.741 16.713 1.00 88.75 280 PHE A C 1
ATOM 2224 O O . PHE A 1 280 ? -22.436 3.934 15.774 1.00 88.75 280 PHE A O 1
ATOM 2231 N N . VAL A 1 281 ? -22.824 3.180 17.859 1.00 93.31 281 VAL A N 1
ATOM 2232 C CA . VAL A 1 281 ? -21.512 2.562 18.078 1.00 93.31 281 VAL A CA 1
ATOM 2233 C C . VAL A 1 281 ? -21.643 1.058 17.916 1.00 93.31 281 VAL A C 1
ATOM 2235 O O . VAL A 1 281 ? -22.500 0.428 18.540 1.00 93.31 281 VAL A O 1
ATOM 2238 N N . THR A 1 282 ? -20.799 0.465 17.074 1.00 95.12 282 THR A N 1
ATOM 2239 C CA . THR A 1 282 ? -20.783 -0.992 16.908 1.00 95.12 282 THR A CA 1
ATOM 2240 C C . THR A 1 282 ? -19.859 -1.601 17.946 1.00 95.12 282 THR A C 1
ATOM 2242 O O . THR A 1 282 ? -18.670 -1.308 17.941 1.00 95.12 282 THR A O 1
ATOM 2245 N N . ILE A 1 283 ? -20.369 -2.471 18.811 1.00 97.00 283 ILE A N 1
ATOM 2246 C CA . ILE A 1 283 ? -19.549 -3.242 19.747 1.00 97.00 283 ILE A CA 1
ATOM 2247 C C . ILE A 1 283 ? -19.444 -4.667 19.218 1.00 97.00 283 ILE A C 1
ATOM 2249 O O . ILE A 1 283 ? -20.456 -5.349 19.125 1.00 97.00 283 ILE A O 1
ATOM 2253 N N . VAL A 1 284 ? -18.245 -5.134 18.879 1.00 96.75 284 VAL A N 1
ATOM 2254 C CA . VAL A 1 284 ? -18.008 -6.495 18.375 1.00 96.75 284 VAL A CA 1
ATOM 2255 C C . VAL A 1 284 ? -17.318 -7.321 19.451 1.00 96.75 284 VAL A C 1
ATOM 2257 O O . VAL A 1 284 ? -16.196 -7.016 19.849 1.00 96.75 284 VAL A O 1
ATOM 2260 N N . ASP A 1 285 ? -17.970 -8.377 19.930 1.00 96.38 285 ASP A N 1
ATOM 2261 C CA . ASP A 1 285 ? -17.455 -9.193 21.025 1.00 96.38 285 ASP A CA 1
ATOM 2262 C C . ASP A 1 285 ? -16.645 -10.403 20.550 1.00 96.38 285 ASP A C 1
ATOM 2264 O O . ASP A 1 285 ? -17.171 -11.485 20.272 1.00 96.38 285 ASP A O 1
ATOM 2268 N N . LEU A 1 286 ? -15.325 -10.226 20.549 1.00 95.19 286 LEU A N 1
ATOM 2269 C CA . LEU A 1 286 ? -14.332 -11.241 20.205 1.00 95.19 286 LEU A CA 1
ATOM 2270 C C . LEU A 1 286 ? -13.761 -11.950 21.444 1.00 95.19 286 LEU A C 1
ATOM 2272 O O . LEU A 1 286 ? -12.848 -12.767 21.320 1.00 95.19 286 LEU A O 1
ATOM 2276 N N . SER A 1 287 ? -14.277 -11.681 22.648 1.00 93.44 287 SER A N 1
ATOM 2277 C CA . SER A 1 287 ? -13.708 -12.191 23.906 1.00 93.44 287 SER A CA 1
ATOM 2278 C C . SER A 1 287 ? -13.708 -13.722 23.998 1.00 93.44 287 SER A C 1
ATOM 2280 O O . SER A 1 287 ? -12.809 -14.304 24.611 1.00 93.44 287 SER A O 1
ATOM 2282 N N . ALA A 1 288 ? -14.670 -14.373 23.336 1.00 91.31 288 ALA A N 1
ATOM 2283 C CA . ALA A 1 288 ? -14.796 -15.826 23.244 1.00 91.31 288 ALA A CA 1
ATOM 2284 C C . ALA A 1 288 ? -14.109 -16.441 22.005 1.00 91.31 288 ALA A C 1
ATOM 2286 O O . ALA A 1 288 ? -14.092 -17.665 21.867 1.00 91.31 288 ALA A O 1
ATOM 2287 N N . CYS A 1 289 ? -13.557 -15.628 21.098 1.00 90.75 289 CYS A N 1
ATOM 2288 C CA . CYS A 1 289 ? -12.901 -16.124 19.891 1.00 90.75 289 CYS A CA 1
ATOM 2289 C C . CYS A 1 289 ? -11.529 -16.732 20.203 1.00 90.75 289 CYS A C 1
ATOM 2291 O O . CYS A 1 289 ? -10.803 -16.290 21.101 1.00 90.75 289 CYS A O 1
ATOM 2293 N N . LEU A 1 290 ? -11.136 -17.728 19.403 1.00 91.19 290 LEU A N 1
ATOM 2294 C CA . LEU A 1 290 ? -9.749 -18.183 19.374 1.00 91.19 290 LEU A CA 1
ATOM 2295 C C . LEU A 1 290 ? -8.842 -17.024 18.930 1.00 91.19 290 LEU A C 1
ATOM 2297 O O . LEU A 1 290 ? -9.264 -16.230 18.086 1.00 91.19 290 LEU A O 1
ATOM 2301 N N . PRO A 1 291 ? -7.594 -16.933 19.433 1.00 91.94 291 PRO A N 1
ATOM 2302 C CA . PRO A 1 291 ? -6.704 -15.824 19.106 1.00 91.94 291 PRO A CA 1
ATOM 2303 C C . PRO A 1 291 ? -6.588 -15.560 17.602 1.00 91.94 291 PRO A C 1
ATOM 2305 O O . PRO A 1 291 ? -6.845 -14.448 17.176 1.00 91.94 291 PRO A O 1
ATOM 2308 N N . GLN A 1 292 ? -6.321 -16.573 16.774 1.00 90.81 292 GLN A N 1
ATOM 2309 C CA . GLN A 1 292 ? -6.185 -16.398 15.317 1.00 90.81 292 GLN A CA 1
ATOM 2310 C C . GLN A 1 292 ? -7.439 -15.797 14.655 1.00 90.81 292 GLN A C 1
ATOM 2312 O O . GLN A 1 292 ? -7.334 -14.904 13.812 1.00 90.81 292 GLN A O 1
ATOM 2317 N N . THR A 1 293 ? -8.627 -16.241 15.070 1.00 91.12 293 THR A N 1
ATOM 2318 C CA . THR A 1 293 ? -9.905 -15.696 14.593 1.00 91.12 293 THR A CA 1
ATOM 2319 C C . THR A 1 293 ? -10.092 -14.250 15.045 1.00 91.12 293 THR A C 1
ATOM 2321 O O . THR A 1 293 ? -10.505 -13.410 14.253 1.00 91.12 293 THR A O 1
ATOM 2324 N N . ALA A 1 294 ? -9.749 -13.929 16.295 1.00 92.56 294 ALA A N 1
ATOM 2325 C CA . ALA A 1 294 ? -9.835 -12.563 16.801 1.00 92.56 294 ALA A CA 1
ATOM 2326 C C . ALA A 1 294 ? -8.876 -11.615 16.059 1.00 92.56 294 ALA A C 1
ATOM 2328 O O . ALA A 1 294 ? -9.292 -10.531 15.671 1.00 92.56 294 ALA A O 1
ATOM 2329 N N . LEU A 1 295 ? -7.629 -12.036 15.809 1.00 92.56 295 LEU A N 1
ATOM 2330 C CA . LEU A 1 295 ? -6.614 -11.236 15.108 1.00 92.56 295 LEU A CA 1
ATOM 2331 C C . LEU A 1 295 ? -7.048 -10.908 13.671 1.00 92.56 295 LEU A C 1
ATOM 2333 O O . LEU A 1 295 ? -7.126 -9.739 13.308 1.00 92.56 295 LEU A O 1
ATOM 2337 N N . SER A 1 296 ? -7.414 -11.931 12.893 1.00 91.88 296 SER A N 1
ATOM 2338 C CA . SER A 1 296 ? -7.912 -11.742 11.520 1.00 91.88 296 SER A CA 1
ATOM 2339 C C . SER A 1 296 ? -9.199 -10.912 11.475 1.00 91.88 296 SER A C 1
ATOM 2341 O O . SER A 1 296 ? -9.412 -10.128 10.553 1.00 91.88 296 SER A O 1
ATOM 2343 N N . THR A 1 297 ? -10.068 -11.039 12.480 1.00 93.00 297 THR A N 1
ATOM 2344 C CA . THR A 1 297 ? -11.270 -10.202 12.575 1.00 93.00 297 THR A CA 1
ATOM 2345 C C . THR A 1 297 ? -10.916 -8.747 12.884 1.00 93.00 297 THR A C 1
ATOM 2347 O O . THR A 1 297 ? -11.481 -7.863 12.253 1.00 93.00 297 THR A O 1
ATOM 2350 N N . LEU A 1 298 ? -9.970 -8.473 13.788 1.00 94.94 298 LEU A N 1
ATOM 2351 C CA . LEU A 1 298 ? -9.539 -7.109 14.125 1.00 94.94 298 LEU A CA 1
ATOM 2352 C C . LEU A 1 298 ? -8.980 -6.347 12.916 1.00 94.94 298 LEU A C 1
ATOM 2354 O O . LEU A 1 298 ? -9.335 -5.186 12.733 1.00 94.94 298 LEU A O 1
ATOM 2358 N N . GLU A 1 299 ? -8.169 -6.995 12.074 1.00 93.38 299 GLU A N 1
ATOM 2359 C CA . GLU A 1 299 ? -7.661 -6.394 10.828 1.00 93.38 299 GLU A CA 1
ATOM 2360 C C . GLU A 1 299 ? -8.816 -5.967 9.914 1.00 93.38 299 GLU A C 1
ATOM 2362 O O . GLU A 1 299 ? -8.886 -4.823 9.467 1.00 93.38 299 GLU A O 1
ATOM 2367 N N . ALA A 1 300 ? -9.791 -6.857 9.715 1.00 92.38 300 ALA A N 1
ATOM 2368 C CA . ALA A 1 300 ? -10.969 -6.545 8.916 1.00 92.38 300 ALA A CA 1
ATOM 2369 C C . ALA A 1 300 ? -11.852 -5.457 9.548 1.00 92.38 300 ALA A C 1
ATOM 2371 O O . ALA A 1 300 ? -12.446 -4.661 8.823 1.00 92.38 300 ALA A O 1
ATOM 2372 N N . LEU A 1 301 ? -11.946 -5.393 10.881 1.00 94.38 301 LEU A N 1
ATOM 2373 C CA . LEU A 1 301 ? -12.679 -4.333 11.577 1.00 94.38 301 LEU A CA 1
ATOM 2374 C C . LEU A 1 301 ? -12.012 -2.964 11.419 1.00 94.38 301 LEU A C 1
ATOM 2376 O O . LEU A 1 301 ? -12.726 -1.970 11.290 1.00 94.38 301 LEU A O 1
ATOM 2380 N N . ALA A 1 302 ? -10.677 -2.897 11.409 1.00 93.12 302 ALA A N 1
ATOM 2381 C CA . ALA A 1 302 ? -9.945 -1.655 11.173 1.00 93.12 302 ALA A CA 1
ATOM 2382 C C . ALA A 1 302 ? -10.287 -1.090 9.786 1.00 93.12 302 ALA A C 1
ATOM 2384 O O . ALA A 1 302 ? -10.801 0.028 9.684 1.00 93.12 302 ALA A O 1
ATOM 2385 N N . ASP A 1 303 ? -10.147 -1.921 8.752 1.00 90.75 303 ASP A N 1
ATOM 2386 C CA . ASP A 1 303 ? -10.547 -1.614 7.377 1.00 90.75 303 ASP A CA 1
ATOM 2387 C C . ASP A 1 303 ? -12.015 -1.186 7.272 1.00 90.75 303 ASP A C 1
ATOM 2389 O O . ASP A 1 303 ? -12.364 -0.230 6.575 1.00 90.75 303 ASP A O 1
ATOM 2393 N N . LEU A 1 304 ? -12.897 -1.924 7.944 1.00 90.75 304 LEU A N 1
ATOM 2394 C CA . LEU A 1 304 ? -14.334 -1.700 7.907 1.00 90.75 304 LEU A CA 1
ATOM 2395 C C . LEU A 1 304 ? -14.718 -0.364 8.547 1.00 90.75 304 LEU A C 1
ATOM 2397 O O . LEU A 1 304 ? -15.472 0.406 7.947 1.00 90.75 304 LEU A O 1
ATOM 2401 N N . SER A 1 305 ? -14.164 -0.066 9.725 1.00 91.19 305 SER A N 1
ATOM 2402 C CA . SER A 1 305 ? -14.378 1.205 10.423 1.00 91.19 305 SER A CA 1
ATOM 2403 C C . SER A 1 305 ? -13.977 2.392 9.545 1.00 91.19 305 SER A C 1
ATOM 2405 O O . SER A 1 305 ? -14.721 3.368 9.437 1.00 91.19 305 SER A O 1
ATOM 2407 N N . GLU A 1 306 ? -12.859 2.271 8.822 1.00 88.25 306 GLU A N 1
ATOM 2408 C CA . GLU A 1 306 ? -12.356 3.317 7.940 1.00 88.25 306 GLU A CA 1
ATOM 2409 C C . GLU A 1 306 ? -13.200 3.488 6.673 1.00 88.25 306 GLU A C 1
ATOM 2411 O O . GLU A 1 306 ? -13.473 4.630 6.279 1.00 88.25 306 GLU A O 1
ATOM 2416 N N . LYS A 1 307 ? -13.620 2.383 6.043 1.00 88.19 307 LYS A N 1
ATOM 2417 C CA . LYS A 1 307 ? -14.440 2.394 4.820 1.00 88.19 307 LYS A CA 1
ATOM 2418 C C . LYS A 1 307 ? -15.846 2.928 5.083 1.00 88.19 307 LYS A C 1
ATOM 2420 O O . LYS A 1 307 ? -16.360 3.695 4.274 1.00 88.19 307 LYS A O 1
ATOM 2425 N N . MET A 1 308 ? -16.460 2.543 6.204 1.00 87.69 308 MET A N 1
ATOM 2426 C CA . MET A 1 308 ? -17.825 2.953 6.557 1.00 87.69 308 MET A CA 1
ATOM 2427 C C . MET A 1 308 ? -17.895 4.224 7.409 1.00 87.69 308 MET A C 1
ATOM 2429 O O . MET A 1 308 ? -18.993 4.724 7.631 1.00 87.69 308 MET A O 1
ATOM 2433 N N . LYS A 1 309 ? -16.754 4.754 7.876 1.00 88.75 309 LYS A N 1
ATOM 2434 C CA . LYS A 1 309 ? -16.684 5.890 8.816 1.00 88.75 309 LYS A CA 1
ATOM 2435 C C . LYS A 1 309 ? -17.512 5.650 10.080 1.00 88.75 309 LYS A C 1
ATOM 2437 O O . LYS A 1 309 ? -18.168 6.554 10.591 1.00 88.75 309 LYS A O 1
ATOM 2442 N N . LEU A 1 310 ? -17.469 4.418 10.586 1.00 90.00 310 LEU A N 1
ATOM 2443 C CA . LEU A 1 310 ? -18.232 3.997 11.757 1.00 90.00 310 LEU A CA 1
ATOM 2444 C C . LEU A 1 310 ? -17.329 3.747 12.963 1.00 90.00 310 LEU A C 1
ATOM 2446 O O . LEU A 1 310 ? -16.288 3.106 12.807 1.00 90.00 310 LEU A O 1
ATOM 2450 N N . PRO A 1 311 ? -17.724 4.200 14.166 1.00 94.56 311 PRO A N 1
ATOM 2451 C CA . PRO A 1 311 ? -17.033 3.829 15.387 1.00 94.56 311 PRO A CA 1
ATOM 2452 C C . PRO A 1 311 ? -17.293 2.353 15.703 1.00 94.56 311 PRO A C 1
ATOM 2454 O O . PRO A 1 311 ? -18.442 1.921 15.865 1.00 94.56 311 PRO A O 1
ATOM 2457 N N . ILE A 1 312 ? -16.211 1.582 15.803 1.00 96.50 312 ILE A N 1
ATOM 2458 C CA . ILE A 1 312 ? -16.248 0.164 16.164 1.00 96.50 312 ILE A CA 1
ATOM 2459 C C . ILE A 1 312 ? -15.431 -0.038 17.437 1.00 96.50 312 ILE A C 1
ATOM 2461 O O . ILE A 1 312 ? -14.265 0.331 17.485 1.00 96.50 312 ILE A O 1
ATOM 2465 N N . VAL A 1 313 ? -16.024 -0.666 18.447 1.00 98.06 313 VAL A N 1
ATOM 2466 C CA . VAL A 1 313 ? -15.359 -1.103 19.677 1.00 98.06 313 VAL A CA 1
ATOM 2467 C C . VAL A 1 313 ? -15.252 -2.624 19.654 1.00 98.06 313 VAL A C 1
ATOM 2469 O O . VAL A 1 313 ? -16.261 -3.322 19.733 1.00 98.06 313 VAL A O 1
ATOM 2472 N N . ALA A 1 314 ? -14.042 -3.165 19.563 1.00 97.75 314 ALA A N 1
ATOM 2473 C CA . ALA A 1 314 ? -13.814 -4.603 19.636 1.00 97.75 314 ALA A CA 1
ATOM 2474 C C . ALA A 1 314 ? -13.494 -5.037 21.075 1.00 97.75 314 ALA A C 1
ATOM 2476 O O . ALA A 1 314 ? -12.480 -4.629 21.645 1.00 97.75 314 ALA A O 1
ATOM 2477 N N . LEU A 1 315 ? -14.333 -5.901 21.654 1.00 97.75 315 LEU A N 1
ATOM 2478 C CA . LEU A 1 315 ? -14.079 -6.512 22.959 1.00 97.75 315 LEU A CA 1
ATOM 2479 C C . LEU A 1 315 ? -13.154 -7.712 22.782 1.00 97.75 315 LEU A C 1
ATOM 2481 O O . LEU A 1 315 ? -13.476 -8.669 22.081 1.00 97.75 315 LEU A O 1
ATOM 2485 N N . CYS A 1 316 ? -12.011 -7.672 23.442 1.00 96.50 316 CYS A N 1
ATOM 2486 C CA . CYS A 1 316 ? -10.928 -8.621 23.282 1.00 96.50 316 CYS A CA 1
ATOM 2487 C C . CYS A 1 316 ? -10.596 -9.288 24.615 1.00 96.50 316 CYS A C 1
ATOM 2489 O O . CYS A 1 316 ? -10.624 -8.668 25.677 1.00 96.50 316 CYS A O 1
ATOM 2491 N N . ASN A 1 317 ? -10.207 -10.560 24.572 1.00 91.44 317 ASN A N 1
ATOM 2492 C CA . ASN A 1 317 ? -9.567 -11.168 25.735 1.00 91.44 317 ASN A CA 1
ATOM 2493 C C . ASN A 1 317 ? -8.122 -10.653 25.890 1.00 91.44 317 ASN A C 1
ATOM 2495 O O . ASN A 1 317 ? -7.513 -10.149 24.944 1.00 91.44 317 ASN A O 1
ATOM 2499 N N . GLN A 1 318 ? -7.539 -10.834 27.077 1.00 89.50 318 GLN A N 1
ATOM 2500 C CA . GLN A 1 318 ? -6.170 -10.381 27.366 1.00 89.50 318 GLN A CA 1
ATOM 2501 C C . GLN A 1 318 ? -5.098 -11.002 26.450 1.00 89.50 318 GLN A C 1
ATOM 2503 O O . GLN A 1 318 ? -4.055 -10.391 26.235 1.00 89.50 318 GLN A O 1
ATOM 2508 N N . LYS A 1 319 ? -5.338 -12.188 25.866 1.00 91.56 319 LYS A N 1
ATOM 2509 C CA . LYS A 1 319 ? -4.339 -12.886 25.034 1.00 91.56 319 LYS A CA 1
ATOM 2510 C C . LYS A 1 319 ? -4.048 -12.170 23.714 1.00 91.56 319 LYS A C 1
ATOM 2512 O O . LYS A 1 319 ? -2.980 -12.386 23.152 1.00 91.56 319 LYS A O 1
ATOM 2517 N N . VAL A 1 320 ? -4.976 -11.353 23.212 1.00 92.56 320 VAL A N 1
ATOM 2518 C CA . VAL A 1 320 ? -4.828 -10.627 21.935 1.00 92.56 320 VAL A CA 1
ATOM 2519 C C . VAL A 1 320 ? -4.590 -9.125 22.118 1.00 92.56 320 VAL A C 1
ATOM 2521 O O . VAL A 1 320 ? -4.509 -8.397 21.133 1.00 92.56 320 VAL A O 1
ATOM 2524 N N . ARG A 1 321 ? -4.438 -8.657 23.366 1.00 92.62 321 ARG A N 1
ATOM 2525 C CA . ARG A 1 321 ? -4.333 -7.233 23.726 1.00 92.62 321 ARG A CA 1
ATOM 2526 C C . ARG A 1 321 ? -3.285 -6.472 22.912 1.00 92.62 321 ARG A C 1
ATOM 2528 O O . ARG A 1 321 ? -3.627 -5.458 22.316 1.00 92.62 321 ARG A O 1
ATOM 2535 N N . TYR A 1 322 ? -2.039 -6.948 22.895 1.00 91.25 322 TYR A N 1
ATOM 2536 C CA . TYR A 1 322 ? -0.928 -6.233 22.250 1.00 91.25 322 TYR A CA 1
ATOM 2537 C C . TYR A 1 322 ? -1.113 -6.091 20.738 1.00 91.25 322 TYR A C 1
ATOM 2539 O O . TYR A 1 322 ? -0.699 -5.102 20.146 1.00 91.25 322 TYR A O 1
ATOM 2547 N N . PHE A 1 323 ? -1.758 -7.070 20.105 1.00 90.56 323 PHE A N 1
ATOM 2548 C CA . PHE A 1 323 ? -2.075 -6.968 18.688 1.00 90.56 323 PHE A CA 1
ATOM 2549 C C . PHE A 1 323 ? -3.245 -6.016 18.442 1.00 90.56 323 PHE A C 1
ATOM 2551 O O . PHE A 1 323 ? -3.179 -5.182 17.545 1.00 90.56 323 PHE A O 1
ATOM 2558 N N . ALA A 1 324 ? -4.288 -6.095 19.272 1.00 91.00 324 ALA A N 1
ATOM 2559 C CA . ALA A 1 324 ? -5.423 -5.182 19.216 1.00 91.00 324 ALA A CA 1
ATOM 2560 C C . ALA A 1 324 ? -4.984 -3.711 19.372 1.00 91.00 324 ALA A C 1
ATOM 2562 O O . ALA A 1 324 ? -5.443 -2.854 18.622 1.00 91.00 324 ALA A O 1
ATOM 2563 N N . GLU A 1 325 ? -4.021 -3.444 20.259 1.00 92.38 325 GLU A N 1
ATOM 2564 C CA . GLU A 1 325 ? -3.411 -2.121 20.450 1.00 92.38 325 GLU A CA 1
ATOM 2565 C C . GLU A 1 325 ? -2.721 -1.585 19.186 1.00 92.38 325 GLU A C 1
ATOM 2567 O O . GLU A 1 325 ? -2.757 -0.387 18.936 1.00 92.38 325 GLU A O 1
ATOM 2572 N N . SER A 1 326 ? -2.147 -2.457 18.351 1.00 92.44 326 SER A N 1
ATOM 2573 C CA . SER A 1 326 ? -1.468 -2.040 17.115 1.00 92.44 326 SER A CA 1
ATOM 2574 C C . SER A 1 326 ? -2.412 -1.675 15.962 1.00 92.44 326 SER A C 1
ATOM 2576 O O . SER A 1 326 ? -1.976 -1.053 14.995 1.00 92.44 326 SER A O 1
ATOM 2578 N N . LEU A 1 327 ? -3.689 -2.063 16.053 1.00 94.12 327 LEU A N 1
ATOM 2579 C CA . LEU A 1 327 ? -4.692 -1.863 15.000 1.00 94.12 327 LEU A CA 1
ATOM 2580 C C . LEU A 1 327 ? -5.744 -0.806 15.351 1.00 94.12 327 LEU A C 1
ATOM 2582 O O . LEU A 1 327 ? -6.437 -0.305 14.465 1.00 94.12 327 LEU A O 1
ATOM 2586 N N . ALA A 1 328 ? -5.899 -0.490 16.634 1.00 95.06 328 ALA A N 1
ATOM 2587 C CA . ALA A 1 328 ? -6.892 0.456 17.116 1.00 95.06 328 ALA A CA 1
ATOM 2588 C C . ALA A 1 328 ? -6.299 1.852 17.314 1.00 95.06 328 ALA A C 1
ATOM 2590 O O . ALA A 1 328 ? -5.126 2.017 17.633 1.00 95.06 328 ALA A O 1
ATOM 2591 N N . VAL A 1 329 ? -7.147 2.873 17.195 1.00 94.00 329 VAL A N 1
ATOM 2592 C CA . VAL A 1 329 ? -6.766 4.253 17.518 1.00 94.00 329 VAL A CA 1
ATOM 2593 C C . VAL A 1 329 ? -6.576 4.457 19.022 1.00 94.00 329 VAL A C 1
ATOM 2595 O O . VAL A 1 329 ? -5.811 5.319 19.448 1.00 94.00 329 VAL A O 1
ATOM 2598 N N . GLN A 1 330 ? -7.272 3.652 19.826 1.00 96.12 330 GLN A N 1
ATOM 2599 C CA . GLN A 1 330 ? -7.137 3.612 21.273 1.00 96.12 330 GLN A CA 1
ATOM 2600 C C . GLN A 1 330 ? -7.459 2.201 21.783 1.00 96.12 330 GLN A C 1
ATOM 2602 O O . GLN A 1 330 ? -8.423 1.568 21.336 1.00 96.12 330 GLN A O 1
ATOM 2607 N N . GLN A 1 331 ? -6.654 1.725 22.730 1.00 96.75 331 GLN A N 1
ATOM 2608 C CA . GLN A 1 331 ? -6.862 0.483 23.474 1.00 96.75 331 GLN A CA 1
ATOM 2609 C C . GLN A 1 331 ? -7.126 0.832 24.935 1.00 96.75 331 GLN A C 1
ATOM 2611 O O . GLN A 1 331 ? -6.342 1.561 25.536 1.00 96.75 331 GLN A O 1
ATOM 2616 N N . LEU A 1 332 ? -8.201 0.287 25.500 1.00 97.56 332 LEU A N 1
ATOM 2617 C CA . LEU A 1 332 ? -8.506 0.387 26.923 1.00 97.56 332 LEU A CA 1
ATOM 2618 C C . LEU A 1 332 ? -8.345 -0.997 27.553 1.00 97.56 332 LEU A C 1
ATOM 2620 O O . LEU A 1 332 ? -8.938 -1.977 27.094 1.00 97.56 332 LEU A O 1
ATOM 2624 N N . GLU A 1 333 ? -7.550 -1.089 28.608 1.00 96.62 333 GLU A N 1
ATOM 2625 C CA . GLU A 1 333 ? -7.465 -2.275 29.452 1.00 96.62 333 GLU A CA 1
ATOM 2626 C C . GLU A 1 333 ? -8.367 -2.112 30.671 1.00 96.62 333 GLU A C 1
ATOM 2628 O O . GLU A 1 333 ? -8.333 -1.090 31.345 1.00 96.62 333 GLU A O 1
ATOM 2633 N N . PHE A 1 334 ? -9.159 -3.144 30.948 1.00 95.38 334 PHE A N 1
ATOM 2634 C CA . PHE A 1 334 ? -10.077 -3.200 32.072 1.00 95.38 334 PHE A CA 1
ATOM 2635 C C . PHE A 1 334 ? -9.632 -4.274 33.059 1.00 95.38 334 PHE A C 1
ATOM 2637 O O . PHE A 1 334 ? -9.509 -5.458 32.712 1.00 95.38 334 PHE A O 1
ATOM 2644 N N . SER A 1 335 ? -9.467 -3.865 34.310 1.00 93.88 335 SER A N 1
ATOM 2645 C CA . SER A 1 335 ? -9.135 -4.723 35.443 1.00 93.88 335 SER A CA 1
ATOM 2646 C C . SER A 1 335 ? -10.039 -4.390 36.638 1.00 93.88 335 SER A C 1
ATOM 2648 O O . SER A 1 335 ? -10.734 -3.374 36.664 1.00 93.88 335 SER A O 1
ATOM 2650 N N . TYR A 1 336 ? -10.087 -5.287 37.622 1.00 89.88 336 TYR A N 1
ATOM 2651 C CA . TYR A 1 336 ? -10.691 -4.964 38.913 1.00 89.88 336 TYR A CA 1
ATOM 2652 C C . TYR A 1 336 ? -9.618 -4.314 39.783 1.00 89.88 336 TYR A C 1
ATOM 2654 O O . TYR A 1 336 ? -8.611 -4.965 40.060 1.00 89.88 336 TYR A O 1
ATOM 2662 N N . ALA A 1 337 ? -9.854 -3.084 40.240 1.00 82.88 337 ALA A N 1
ATOM 2663 C CA . ALA A 1 337 ? -9.066 -2.520 41.333 1.00 82.88 337 ALA A CA 1
ATOM 2664 C C . ALA A 1 337 ? -9.452 -3.229 42.640 1.00 82.88 337 ALA A C 1
ATOM 2666 O O . ALA A 1 337 ? -8.610 -3.770 43.359 1.00 82.88 337 ALA A O 1
ATOM 2667 N N . ASN A 1 338 ? -10.765 -3.277 42.901 1.00 78.12 338 ASN A N 1
ATOM 2668 C CA . ASN A 1 338 ? -11.394 -3.829 44.100 1.00 78.12 338 ASN A CA 1
ATOM 2669 C C . ASN A 1 338 ? -12.737 -4.494 43.705 1.00 78.12 338 ASN A C 1
ATOM 2671 O O . ASN A 1 338 ? -13.170 -4.382 42.558 1.00 78.12 338 ASN A O 1
ATOM 2675 N N . ASP A 1 339 ? -13.459 -5.111 44.651 1.00 70.19 339 ASP A N 1
ATOM 2676 C CA . ASP A 1 339 ? -14.725 -5.832 44.381 1.00 70.19 339 ASP A CA 1
ATOM 2677 C C . ASP A 1 339 ? -15.840 -4.989 43.711 1.00 70.19 339 ASP A C 1
ATOM 2679 O O . ASP A 1 339 ? -16.768 -5.561 43.140 1.00 70.19 339 ASP A O 1
ATOM 2683 N N . ALA A 1 340 ? -15.761 -3.651 43.751 1.00 72.25 340 ALA A N 1
ATOM 2684 C CA . ALA A 1 340 ? -16.773 -2.732 43.207 1.00 72.25 340 ALA A CA 1
ATOM 2685 C C . ALA A 1 340 ? -16.233 -1.691 42.199 1.00 72.25 340 ALA A C 1
ATOM 2687 O O . ALA A 1 340 ? -17.006 -0.900 41.652 1.00 72.25 340 ALA A O 1
ATOM 2688 N N . GLU A 1 341 ? -14.921 -1.671 41.946 1.00 85.38 341 GLU A N 1
ATOM 2689 C CA . GLU A 1 341 ? -14.259 -0.630 41.149 1.00 85.38 341 GLU A CA 1
ATOM 2690 C C . GLU A 1 341 ? -13.541 -1.241 39.946 1.00 85.38 341 GLU A C 1
ATOM 2692 O O . GLU A 1 341 ? -12.738 -2.169 40.084 1.00 85.38 341 GLU A O 1
ATOM 2697 N N . ILE A 1 342 ? -13.842 -0.709 38.760 1.00 90.31 342 ILE A N 1
ATOM 2698 C CA . ILE A 1 342 ? -13.178 -1.080 37.512 1.00 90.31 342 ILE A CA 1
ATOM 2699 C C . ILE A 1 342 ? -12.092 -0.045 37.246 1.00 90.31 342 ILE A C 1
ATOM 2701 O O . ILE A 1 342 ? -12.394 1.137 37.072 1.00 90.31 342 ILE A O 1
ATOM 2705 N N . GLU A 1 343 ? -10.845 -0.491 37.200 1.00 94.81 343 GLU A N 1
ATOM 2706 C CA . GLU A 1 343 ? -9.727 0.327 36.745 1.00 94.81 343 GLU A CA 1
ATOM 2707 C C . GLU A 1 343 ? -9.614 0.223 35.226 1.00 94.81 343 GLU A C 1
ATOM 2709 O O . GLU A 1 343 ? -9.795 -0.849 34.635 1.00 94.81 343 GLU A O 1
ATOM 2714 N N . VAL A 1 344 ? -9.391 1.376 34.600 1.00 96.62 344 VAL A N 1
ATOM 2715 C CA . VAL A 1 344 ? -9.275 1.519 33.155 1.00 96.62 344 VAL A CA 1
ATOM 2716 C C . VAL A 1 344 ? -7.942 2.168 32.838 1.00 96.62 344 VAL A C 1
ATOM 2718 O O . VAL A 1 344 ? -7.747 3.337 33.164 1.00 96.62 344 VAL A O 1
ATOM 2721 N N . ASP A 1 345 ? -7.069 1.429 32.162 1.00 96.44 345 ASP A N 1
ATOM 2722 C CA . ASP A 1 345 ? -5.765 1.903 31.701 1.00 96.44 345 ASP A CA 1
ATOM 2723 C C . ASP A 1 345 ? -5.782 2.145 30.189 1.00 96.44 345 ASP A C 1
ATOM 2725 O O . ASP A 1 345 ? -6.235 1.306 29.407 1.00 96.44 345 ASP A O 1
ATOM 2729 N N . THR A 1 346 ? -5.287 3.303 29.755 1.00 96.50 346 THR A N 1
ATOM 2730 C CA . THR A 1 346 ? -5.276 3.720 28.347 1.00 96.50 346 THR A CA 1
ATOM 2731 C C . THR A 1 346 ? -4.195 4.774 28.072 1.00 96.50 346 THR A C 1
ATOM 2733 O O . THR A 1 346 ? -3.386 5.125 28.935 1.00 96.50 346 THR A O 1
ATOM 2736 N N . LEU A 1 347 ? -4.176 5.296 26.847 1.00 94.19 347 LEU A N 1
ATOM 2737 C CA . LEU A 1 347 ? -3.417 6.477 26.454 1.00 94.19 347 LEU A CA 1
ATOM 2738 C C . LEU A 1 347 ? -4.370 7.644 26.169 1.00 94.19 347 LEU A C 1
ATOM 2740 O O . LEU A 1 347 ? -5.432 7.459 25.571 1.00 94.19 347 LEU A O 1
ATOM 2744 N N . SER A 1 348 ? -3.968 8.849 26.574 1.00 91.94 348 SER A N 1
ATOM 2745 C CA . SER A 1 348 ? -4.646 10.098 26.207 1.00 91.94 348 SER A CA 1
ATOM 2746 C C . SER A 1 348 ? -4.431 10.452 24.735 1.00 91.94 348 SER A C 1
ATOM 2748 O O . SER A 1 348 ? -3.547 9.896 24.076 1.00 91.94 348 SER A O 1
ATOM 2750 N N . ALA A 1 349 ? -5.150 11.461 24.237 1.00 88.25 349 ALA A N 1
ATOM 2751 C CA . ALA A 1 349 ? -4.956 11.978 22.878 1.00 88.25 349 ALA A CA 1
ATOM 2752 C C . ALA A 1 349 ? -3.503 12.426 22.592 1.00 88.25 349 ALA A C 1
ATOM 2754 O O . ALA A 1 349 ? -3.042 12.406 21.452 1.00 88.25 349 ALA A O 1
ATOM 2755 N N . GLY A 1 350 ? -2.757 12.812 23.635 1.00 87.62 350 GLY A N 1
ATOM 2756 C CA . GLY A 1 350 ? -1.338 13.170 23.555 1.00 87.62 350 GLY A CA 1
ATOM 2757 C C . GLY A 1 350 ? -0.367 11.990 23.685 1.00 87.62 350 GLY A C 1
ATOM 2758 O O . GLY A 1 350 ? 0.834 12.225 23.820 1.00 87.62 350 GLY A O 1
ATOM 2759 N N . GLY A 1 351 ? -0.862 10.749 23.722 1.00 89.62 351 GLY A N 1
ATOM 2760 C CA . GLY A 1 351 ? -0.057 9.533 23.870 1.00 89.62 351 GLY A CA 1
ATOM 2761 C C . GLY A 1 351 ? 0.525 9.325 25.271 1.00 89.62 351 GLY A C 1
ATOM 2762 O O . GLY A 1 351 ? 1.502 8.595 25.426 1.00 89.62 351 GLY A O 1
ATOM 2763 N N . LYS A 1 352 ? -0.022 9.986 26.300 1.00 94.25 352 LYS A N 1
ATOM 2764 C CA . LYS A 1 352 ? 0.436 9.810 27.688 1.00 94.25 352 LYS A CA 1
ATOM 2765 C C . LYS A 1 352 ? -0.377 8.715 28.379 1.00 94.25 352 LYS A C 1
ATOM 2767 O O . LYS A 1 352 ? -1.590 8.702 28.175 1.00 94.25 352 LYS A O 1
ATOM 2772 N N . PRO A 1 353 ? 0.244 7.876 29.231 1.00 95.69 353 PRO A N 1
ATOM 2773 C CA . PRO A 1 353 ? -0.487 6.952 30.092 1.00 95.69 353 PRO A CA 1
ATOM 2774 C C . PRO A 1 353 ? -1.565 7.675 30.895 1.00 95.69 353 PRO A C 1
ATOM 2776 O O . PRO A 1 353 ? -1.318 8.754 31.444 1.00 95.69 353 PRO A O 1
ATOM 2779 N N . LEU A 1 354 ? -2.750 7.081 30.927 1.00 96.06 354 LEU A N 1
ATOM 2780 C CA . LEU A 1 354 ? -3.938 7.601 31.577 1.00 96.06 354 LEU A CA 1
ATOM 2781 C C . LEU A 1 354 ? -4.671 6.441 32.249 1.00 96.06 354 LEU A C 1
ATOM 2783 O O . LEU A 1 354 ? -4.959 5.443 31.594 1.00 96.06 354 LEU A O 1
ATOM 2787 N N . SER A 1 355 ? -5.001 6.615 33.526 1.00 95.88 355 SER A N 1
ATOM 2788 C CA . SER A 1 355 ? -5.760 5.638 34.306 1.00 95.88 355 SER A CA 1
ATOM 2789 C C . SER A 1 355 ? -6.918 6.336 35.009 1.00 95.88 355 SER A C 1
ATOM 2791 O O . SER A 1 355 ? -6.743 7.429 35.558 1.00 95.88 355 SER A O 1
ATOM 2793 N N . PHE A 1 356 ? -8.102 5.730 34.996 1.00 95.31 356 PHE A N 1
ATOM 2794 C CA . PHE A 1 356 ? -9.267 6.235 35.722 1.00 95.31 356 PHE A CA 1
ATOM 2795 C C . PHE A 1 356 ? -10.144 5.098 36.247 1.00 95.31 356 PHE A C 1
ATOM 2797 O O . PHE A 1 356 ? -10.129 3.983 35.731 1.00 95.31 356 PHE A O 1
ATOM 2804 N N . ILE A 1 357 ? -10.935 5.399 37.279 1.00 91.88 357 ILE A N 1
ATOM 2805 C CA . ILE A 1 357 ? -11.858 4.444 37.896 1.00 91.88 357 ILE A CA 1
ATOM 2806 C C . ILE A 1 357 ? -13.266 4.634 37.334 1.00 91.88 357 ILE A C 1
ATOM 2808 O O . ILE A 1 357 ? -13.784 5.753 37.258 1.00 91.88 357 ILE A O 1
ATOM 2812 N N . LYS A 1 358 ? -13.911 3.521 36.984 1.00 84.50 358 LYS A N 1
ATOM 2813 C CA . LYS A 1 358 ? -15.347 3.443 36.735 1.00 84.50 358 LYS A CA 1
ATOM 2814 C C . LYS A 1 358 ? -16.019 2.677 37.871 1.00 84.50 358 LYS A C 1
ATOM 2816 O O . LYS A 1 358 ? -15.767 1.492 38.085 1.00 84.50 358 LYS A O 1
ATOM 2821 N N . TYR A 1 359 ? -16.892 3.376 38.588 1.00 75.75 359 TYR A N 1
ATOM 2822 C CA . TYR A 1 359 ? -17.737 2.782 39.616 1.00 75.75 359 TYR A CA 1
ATOM 2823 C C . TYR A 1 359 ? -18.832 1.938 38.965 1.00 75.75 359 TYR A C 1
ATOM 2825 O O . TYR A 1 359 ? -19.509 2.414 38.049 1.00 75.75 359 TYR A O 1
ATOM 2833 N N . GLN A 1 360 ? -19.009 0.705 39.442 1.00 65.88 360 GLN A N 1
ATOM 2834 C CA . GLN A 1 360 ? -20.196 -0.079 39.107 1.00 65.88 360 GLN A CA 1
ATOM 2835 C C . GLN A 1 360 ? -21.410 0.598 39.754 1.00 65.88 360 GLN A C 1
ATOM 2837 O O . GLN A 1 360 ? -21.369 0.947 40.936 1.00 65.88 360 GLN A O 1
ATOM 2842 N N . GLY A 1 361 ? -22.460 0.854 38.971 1.00 55.72 361 GLY A N 1
ATOM 2843 C CA . GLY A 1 361 ? -23.704 1.411 39.502 1.00 55.72 361 GLY A CA 1
ATOM 2844 C C . GLY A 1 361 ? -24.290 0.481 40.570 1.00 55.72 361 GLY A C 1
ATOM 2845 O O . GLY A 1 361 ? -24.328 -0.730 40.362 1.00 55.72 361 GLY A O 1
ATOM 2846 N N . ILE A 1 362 ? -24.700 1.050 41.709 1.00 35.81 362 ILE A N 1
ATOM 2847 C CA . ILE A 1 362 ? -25.527 0.372 42.723 1.00 35.81 362 ILE A CA 1
ATOM 2848 C C . ILE A 1 362 ? -26.950 0.228 42.194 1.00 35.81 362 ILE A C 1
ATOM 2850 O O . ILE A 1 362 ? -27.456 1.235 41.641 1.00 35.81 362 ILE A O 1
#

pLDDT: mean 86.49, std 13.03, range [30.17, 98.12]